Protein AF-A0A8S2EST3-F1 (afdb_monomer_lite)

Sequence (191 aa):
MASLELEQVVAFKYLGFGASDKMSFKPTVDAAIDKIRKSYSKLKWLSKDSSLMNQIVPISMCSLYGQCLYLQDEYSVLCILKSLCGIQLENEKNSRIILQRNSSTFKLVFDSFLTSLQSSKIFLTAALHDPIMQLVMQDDWYYDINPDTSMSRFSKQECLNRFGQPNTHDYMEKLLEKLSERTTFDNEVEQ

Radius of gyration: 29.88 Å; chains: 1; bounding box: 49×35×94 Å

InterPro domains:
  IPR008936 Rho GTPase activation protein [G3DSA:1.10.506.10] (30-190)
  IPR008936 Rho GTPase activation protein [SSF48350] (78-153)

pLDDT: mean 70.28, std 16.04, range [31.5, 96.31]

Foldseek 3Di:
DVVVVVVVVVVVVVVPDDPPPPDPPVVVVVVVVVSVVVVVVVCVVVLVPLPNLLVVLLVCLCVVLVLVPDPVSLVVLVVVLVVLCVVPVVVDPDNVVLCVDSRRSSNSSVVSNCVSDPVNVVVCCVVVVVVVVVVVVPPPDDPDPDLVVVVVPADPVRLCVQQNDPPDPSNVVSSVVVVVVVVVVVVVVPD

Secondary structure (DSSP, 8-state):
-HHHHHHHHHHHHHTT--TTS---HHHHHHHHHHHHHHHHHHHTTTTT-HHHHHHHHHHHHHHHHGGG-SHHHHHHHHHHHHHHIIIIITT-S-HHHHHH-TT-HHHHHHHHHHHH-HHHHHHHHHHHHHHHHHHHH-TT------HHHHGGGS-HHHHHHHH-STT-HHHHHHHHHHHHHHHHHTTTTT-

Structure (mmCIF, N/CA/C/O backbone):
data_AF-A0A8S2EST3-F1
#
_entry.id   AF-A0A8S2EST3-F1
#
loop_
_atom_site.group_PDB
_atom_site.id
_atom_site.type_symbol
_atom_site.label_atom_id
_atom_site.label_alt_id
_atom_site.label_comp_id
_atom_site.label_asym_id
_atom_site.label_entity_id
_atom_site.label_seq_id
_atom_site.pdbx_PDB_ins_code
_atom_site.Cartn_x
_atom_site.Cartn_y
_atom_site.Cartn_z
_atom_site.occupancy
_atom_site.B_iso_or_equiv
_atom_site.auth_seq_id
_atom_site.auth_comp_id
_atom_site.auth_asym_id
_atom_site.auth_atom_id
_atom_site.pdbx_PDB_model_num
ATOM 1 N N . MET A 1 1 ? -9.732 -15.545 34.886 1.00 40.72 1 MET A N 1
ATOM 2 C CA . MET A 1 1 ? -10.739 -14.480 35.105 1.00 40.72 1 MET A CA 1
ATOM 3 C C . MET A 1 1 ? -10.240 -13.384 36.046 1.00 40.72 1 MET A C 1
ATOM 5 O O . MET A 1 1 ? -10.402 -12.232 35.689 1.00 40.72 1 MET A O 1
ATOM 9 N N . ALA A 1 2 ? -9.549 -13.690 37.153 1.00 38.75 2 ALA A N 1
ATOM 10 C CA . ALA A 1 2 ? -9.005 -12.670 38.071 1.00 38.75 2 ALA A CA 1
ATOM 11 C C . ALA A 1 2 ? -7.890 -11.764 37.490 1.00 38.75 2 ALA A C 1
ATOM 13 O O . ALA A 1 2 ? -7.694 -10.646 37.954 1.00 38.75 2 ALA A O 1
ATOM 14 N N . SER A 1 3 ? -7.162 -12.216 36.464 1.00 36.81 3 SER A N 1
ATOM 15 C CA . SER A 1 3 ? -6.085 -11.443 35.825 1.00 36.81 3 SER A CA 1
ATOM 16 C C . SER A 1 3 ? -6.587 -10.283 34.956 1.00 36.81 3 SER A C 1
ATOM 18 O O . SER A 1 3 ? -5.914 -9.262 34.867 1.00 36.81 3 SER A O 1
ATOM 20 N N . LEU A 1 4 ? -7.782 -10.413 34.366 1.00 42.31 4 LEU A N 1
ATOM 21 C CA . LEU A 1 4 ? -8.368 -9.392 33.489 1.00 42.31 4 LEU A CA 1
ATOM 22 C C . LEU A 1 4 ? -8.889 -8.182 34.283 1.00 42.31 4 LEU A C 1
ATOM 24 O O . LEU A 1 4 ? -8.828 -7.050 33.811 1.00 42.31 4 LEU A O 1
ATOM 28 N N . GLU A 1 5 ? -9.384 -8.415 35.502 1.00 42.09 5 GLU A N 1
ATOM 29 C CA . GLU A 1 5 ? -9.873 -7.345 36.380 1.00 42.09 5 GLU A CA 1
ATOM 30 C C . GLU A 1 5 ? -8.728 -6.468 36.902 1.00 42.09 5 GLU A C 1
ATOM 32 O O . GLU A 1 5 ? -8.880 -5.254 37.022 1.00 42.09 5 GLU A O 1
ATOM 37 N N . LEU A 1 6 ? -7.550 -7.052 37.143 1.00 43.91 6 LEU A N 1
ATOM 38 C CA . LEU A 1 6 ? -6.370 -6.313 37.595 1.00 43.91 6 LEU A CA 1
ATOM 39 C C . LEU A 1 6 ? -5.818 -5.371 36.517 1.00 43.91 6 LEU A C 1
ATOM 41 O O . LEU A 1 6 ? -5.490 -4.229 36.836 1.00 43.91 6 LEU A O 1
ATOM 45 N N . GLU A 1 7 ? -5.771 -5.788 35.250 1.00 45.66 7 GLU A N 1
ATOM 46 C CA . GLU A 1 7 ? -5.349 -4.902 34.152 1.00 45.66 7 GLU A CA 1
ATOM 47 C C . GLU A 1 7 ? -6.314 -3.730 33.946 1.00 45.66 7 GLU A C 1
ATOM 49 O O . GLU A 1 7 ? -5.873 -2.593 33.760 1.00 45.66 7 GLU A O 1
ATOM 54 N N . GLN A 1 8 ? -7.625 -3.972 34.053 1.00 45.38 8 GLN A N 1
ATOM 55 C CA . GLN A 1 8 ? -8.623 -2.904 33.974 1.00 45.38 8 GLN A CA 1
ATOM 56 C C . GLN A 1 8 ? -8.445 -1.892 35.113 1.00 45.38 8 GLN A C 1
ATOM 58 O O . GLN A 1 8 ? -8.416 -0.686 34.869 1.00 45.38 8 GLN A O 1
ATOM 63 N N . VAL A 1 9 ? -8.245 -2.359 36.349 1.00 45.72 9 VAL A N 1
ATOM 64 C CA . VAL A 1 9 ? -8.017 -1.487 37.515 1.00 45.72 9 VAL A CA 1
ATOM 65 C C . VAL A 1 9 ? -6.716 -0.682 37.381 1.00 45.72 9 VAL A C 1
ATOM 67 O O . VAL A 1 9 ? -6.676 0.495 37.752 1.00 45.72 9 VAL A O 1
ATOM 70 N N . VAL A 1 10 ? -5.662 -1.262 36.799 1.00 47.31 10 VAL A N 1
ATOM 71 C CA . VAL A 1 10 ? -4.400 -0.550 36.532 1.00 47.31 10 VAL A CA 1
ATOM 72 C C . VAL A 1 10 ? -4.591 0.532 35.462 1.00 47.31 10 VAL A C 1
ATOM 74 O O . VAL A 1 10 ? -4.116 1.654 35.653 1.00 47.31 10 VAL A O 1
ATOM 77 N N . ALA A 1 11 ? -5.351 0.260 34.397 1.00 47.41 11 ALA A N 1
ATOM 78 C CA . ALA A 1 11 ? -5.669 1.249 33.364 1.00 47.41 11 ALA A CA 1
ATOM 79 C C . ALA A 1 11 ? -6.449 2.458 33.923 1.00 47.41 11 ALA A C 1
ATOM 81 O O . ALA A 1 11 ? -6.185 3.602 33.545 1.00 47.41 11 ALA A O 1
ATOM 82 N N . PHE A 1 12 ? -7.348 2.239 34.891 1.00 42.25 12 PHE A N 1
ATOM 83 C CA . PHE A 1 12 ? -8.093 3.319 35.553 1.00 42.25 12 PHE A CA 1
ATOM 84 C C . PHE A 1 12 ? -7.208 4.256 36.390 1.00 42.25 12 PHE A C 1
ATOM 86 O O . PHE A 1 12 ? -7.503 5.451 36.501 1.00 42.25 12 PHE A O 1
ATOM 93 N N . LYS A 1 13 ? -6.085 3.764 36.924 1.00 45.97 13 LYS A N 1
ATOM 94 C CA . LYS A 1 13 ? -5.141 4.581 37.703 1.00 45.97 13 LYS A CA 1
ATOM 95 C C . LYS A 1 13 ? -4.414 5.612 36.832 1.00 45.97 13 LYS A C 1
ATOM 97 O O . LYS A 1 13 ? -4.222 6.748 37.264 1.00 45.97 13 LYS A O 1
ATOM 102 N N . TYR A 1 14 ? -4.097 5.263 35.583 1.00 46.94 14 TYR A N 1
ATOM 103 C CA . TYR A 1 14 ? -3.493 6.184 34.608 1.00 46.94 14 TYR A CA 1
ATOM 104 C C . TYR A 1 14 ? -4.455 7.286 34.125 1.00 46.94 14 TYR A C 1
ATOM 106 O O . TYR A 1 14 ? -4.010 8.302 33.596 1.00 46.94 14 TYR A O 1
ATOM 114 N N . LEU A 1 15 ? -5.762 7.138 34.371 1.00 51.44 15 LEU A N 1
ATOM 115 C CA . LEU A 1 15 ? -6.798 8.146 34.096 1.00 51.44 15 LEU A CA 1
ATOM 116 C C . LEU A 1 15 ? -7.113 9.052 35.308 1.00 51.44 15 LEU A C 1
ATOM 118 O O . LEU A 1 15 ? -7.988 9.925 35.229 1.00 51.44 15 LEU A O 1
ATOM 122 N N . GLY A 1 16 ? -6.385 8.877 36.418 1.00 46.88 16 GLY A N 1
ATOM 123 C CA . GLY A 1 16 ? -6.461 9.734 37.603 1.00 46.88 16 GLY A CA 1
ATOM 124 C C . GLY A 1 16 ? -7.636 9.442 38.539 1.00 46.88 16 GLY A C 1
ATOM 125 O O . GLY A 1 16 ? -8.141 10.374 39.160 1.00 46.88 16 GLY A O 1
ATOM 126 N N . PHE A 1 17 ? -8.096 8.190 38.625 1.00 47.41 17 PHE A N 1
ATOM 127 C CA . PHE A 1 17 ? -9.108 7.766 39.600 1.00 47.41 17 PHE A CA 1
ATOM 128 C C . PHE A 1 17 ? -8.445 7.192 40.863 1.00 47.41 17 PHE A C 1
ATOM 130 O O . PHE A 1 17 ? -7.555 6.344 40.777 1.00 47.41 17 PHE A O 1
ATOM 137 N N . GLY A 1 18 ? -8.850 7.687 42.037 1.00 51.41 18 GLY A N 1
ATOM 138 C CA . GLY A 1 18 ? -8.313 7.289 43.341 1.00 51.41 18 GLY A CA 1
ATOM 139 C C . GLY A 1 18 ? -9.258 6.361 44.106 1.00 51.41 18 GLY A C 1
ATOM 140 O O . GLY A 1 18 ? -10.469 6.393 43.918 1.00 51.41 18 GLY A O 1
ATOM 141 N N . ALA A 1 19 ? -8.711 5.559 45.024 1.00 48.66 19 ALA A N 1
ATOM 142 C CA . ALA A 1 19 ? -9.462 4.566 45.803 1.00 48.66 19 ALA A CA 1
ATOM 143 C C . ALA A 1 19 ? -10.542 5.148 46.748 1.00 48.66 19 ALA A C 1
ATOM 145 O O . ALA A 1 19 ? -11.277 4.378 47.362 1.00 48.66 19 ALA A O 1
ATOM 146 N N . SER A 1 20 ? -10.655 6.479 46.887 1.00 49.28 20 SER A N 1
ATOM 147 C CA . SER A 1 20 ? -11.704 7.120 47.699 1.00 49.28 20 SER A CA 1
ATOM 148 C C . SER A 1 20 ? -12.952 7.523 46.910 1.00 49.28 20 SER A C 1
ATOM 150 O O . SER A 1 20 ? -13.913 8.002 47.514 1.00 49.28 20 SER A O 1
ATOM 152 N N . ASP A 1 21 ? -12.967 7.342 45.588 1.00 54.34 21 ASP A N 1
ATOM 153 C CA . ASP A 1 21 ? -14.150 7.612 44.777 1.00 54.34 21 ASP A CA 1
ATOM 154 C C . ASP A 1 21 ? -15.146 6.462 44.967 1.00 54.34 21 ASP A C 1
ATOM 156 O O . ASP A 1 21 ? -15.041 5.404 44.347 1.00 54.34 21 ASP A O 1
ATOM 160 N N . LYS A 1 22 ? -16.111 6.646 45.877 1.00 49.88 22 LYS A N 1
ATOM 161 C CA . LYS A 1 22 ? -17.211 5.695 46.092 1.00 49.88 22 LYS A CA 1
ATOM 162 C C . LYS A 1 22 ? -17.887 5.397 44.744 1.00 49.88 22 LYS A C 1
ATOM 164 O O . LYS A 1 22 ? -18.517 6.278 44.162 1.00 49.88 22 LYS A O 1
ATOM 169 N N . MET A 1 23 ? -17.737 4.158 44.263 1.00 49.34 23 MET A N 1
ATOM 170 C CA . MET A 1 23 ? -18.219 3.672 42.964 1.00 49.34 23 MET A CA 1
ATOM 171 C C . MET A 1 23 ? -19.748 3.701 42.888 1.00 49.34 23 MET A C 1
ATOM 173 O O . MET A 1 23 ? -20.435 2.722 43.165 1.00 49.34 23 MET A O 1
ATOM 177 N N . SER A 1 24 ? -20.286 4.835 42.458 1.00 49.03 24 SER A N 1
ATOM 178 C CA . SER A 1 24 ? -21.573 4.886 41.783 1.00 49.03 24 SER A CA 1
ATOM 179 C C . SER A 1 24 ? -21.291 4.736 40.289 1.00 49.03 24 SER A C 1
ATOM 181 O O . SER A 1 24 ? -20.813 5.661 39.636 1.00 49.03 24 SER A O 1
ATOM 183 N N . PHE A 1 25 ? -21.525 3.535 39.753 1.00 48.94 25 PHE A N 1
ATOM 184 C CA . PHE A 1 25 ? -21.110 3.147 38.397 1.00 48.94 25 PHE A CA 1
ATOM 185 C C . PHE A 1 25 ? -21.610 4.091 37.290 1.00 48.94 25 PHE A C 1
ATOM 187 O O . PHE A 1 25 ? -20.924 4.249 36.291 1.00 48.94 25 PHE A O 1
ATOM 194 N N . LYS A 1 26 ? -22.764 4.751 37.450 1.00 49.69 26 LYS A N 1
ATOM 195 C CA . LYS A 1 26 ? -23.300 5.683 36.437 1.00 49.69 26 LYS A CA 1
ATOM 196 C C . LYS A 1 26 ? -22.559 7.030 36.387 1.00 49.69 26 LYS A C 1
ATOM 198 O O . LYS A 1 26 ? -21.924 7.296 35.374 1.00 49.69 26 LYS A O 1
ATOM 203 N N . PRO A 1 27 ? -22.533 7.850 37.456 1.00 52.03 27 PRO A N 1
ATOM 204 C CA . PRO A 1 27 ? -21.870 9.154 37.426 1.00 52.03 27 PRO A CA 1
ATOM 205 C C . PRO A 1 27 ? -20.353 9.059 37.219 1.00 52.03 27 PRO A C 1
ATOM 207 O O . PRO A 1 27 ? -19.771 9.964 36.629 1.00 52.03 27 PRO A O 1
ATOM 210 N N . THR A 1 28 ? -19.700 7.972 37.647 1.00 56.44 28 THR A N 1
ATOM 211 C CA . THR A 1 28 ? -18.266 7.761 37.390 1.00 56.44 28 THR A CA 1
ATOM 212 C C . THR A 1 28 ? -17.993 7.417 35.923 1.00 56.44 28 THR A C 1
ATOM 214 O O . THR A 1 28 ? -17.025 7.923 35.356 1.00 56.44 28 THR A O 1
ATOM 217 N N . VAL A 1 29 ? -18.853 6.613 35.284 1.00 56.56 29 VAL A N 1
ATOM 218 C CA . VAL A 1 29 ? -18.765 6.329 33.842 1.00 56.56 29 VAL A CA 1
ATOM 219 C C . VAL A 1 29 ? -19.086 7.581 33.030 1.00 56.56 29 VAL A C 1
ATOM 221 O O . VAL A 1 29 ? -18.336 7.901 32.115 1.00 56.56 29 VAL A O 1
ATOM 224 N N . ASP A 1 30 ? -20.108 8.348 33.405 1.00 60.47 30 ASP A N 1
ATOM 225 C CA . ASP A 1 30 ? -20.448 9.609 32.738 1.00 60.47 30 ASP A CA 1
ATOM 226 C C . ASP A 1 30 ? -19.311 10.639 32.864 1.00 60.47 30 ASP A C 1
ATOM 228 O O . ASP A 1 30 ? -18.926 11.268 31.879 1.00 60.47 30 ASP A O 1
ATOM 232 N N . ALA A 1 31 ? -18.684 10.748 34.042 1.00 69.00 31 ALA A N 1
ATOM 233 C CA . ALA A 1 31 ? -17.516 11.603 34.255 1.00 69.00 31 ALA A CA 1
ATOM 234 C C . ALA A 1 31 ? -16.276 11.127 33.475 1.00 69.00 31 ALA A C 1
ATOM 236 O O . ALA A 1 31 ? -15.494 11.949 32.986 1.00 69.00 31 ALA A O 1
ATOM 237 N N . ALA A 1 32 ? -16.083 9.812 33.337 1.00 60.72 32 ALA A N 1
ATOM 238 C CA . ALA A 1 32 ? -15.025 9.241 32.510 1.00 60.72 32 ALA A CA 1
ATOM 239 C C . ALA A 1 32 ? -15.276 9.521 31.021 1.00 60.72 32 ALA A C 1
ATOM 241 O O . ALA A 1 32 ? -14.369 9.983 30.328 1.00 60.72 32 ALA A O 1
ATOM 242 N N . ILE A 1 33 ? -16.510 9.337 30.544 1.00 65.88 33 ILE A N 1
ATOM 243 C CA . ILE A 1 33 ? -16.931 9.671 29.180 1.00 65.88 33 ILE A CA 1
ATOM 244 C C . ILE A 1 33 ? -16.735 11.166 28.916 1.00 65.88 33 ILE A C 1
ATOM 246 O O . ILE A 1 33 ? -16.221 11.530 27.861 1.00 65.88 33 ILE A O 1
ATOM 250 N N . ASP A 1 34 ? -17.052 12.042 29.870 1.00 70.62 34 ASP A N 1
ATOM 251 C CA . ASP A 1 34 ? -16.839 13.483 29.727 1.00 70.62 34 ASP A CA 1
ATOM 252 C C . ASP A 1 34 ? -15.360 13.882 29.733 1.00 70.62 34 ASP A C 1
ATOM 254 O O . ASP A 1 34 ? -14.964 14.778 28.980 1.00 70.62 34 ASP A O 1
ATOM 258 N N . LYS A 1 35 ? -14.510 13.208 30.517 1.00 72.62 35 LYS A N 1
ATOM 259 C CA . LYS A 1 35 ? -13.050 13.374 30.429 1.00 72.62 35 LYS A CA 1
ATOM 260 C C . LYS A 1 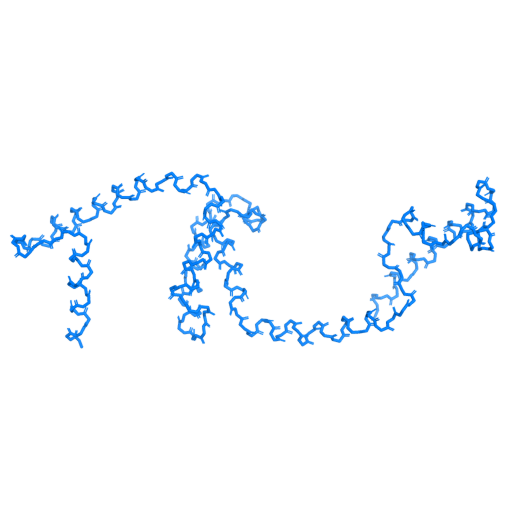35 ? -12.527 12.915 29.069 1.00 72.62 35 LYS A C 1
ATOM 262 O O . LYS A 1 35 ? -11.764 13.654 28.451 1.00 72.62 35 LYS A O 1
ATOM 267 N N . ILE A 1 36 ? -12.967 11.756 28.575 1.00 70.19 36 ILE A N 1
ATOM 268 C CA . ILE A 1 36 ? -12.601 11.237 27.248 1.00 70.19 36 ILE A CA 1
ATOM 269 C C . ILE A 1 36 ? -13.060 12.214 26.163 1.00 70.19 36 ILE A C 1
ATOM 271 O O . ILE A 1 36 ? -12.272 12.579 25.296 1.00 70.19 36 ILE A O 1
ATOM 275 N N . ARG A 1 37 ? -14.293 12.723 26.248 1.00 66.25 37 ARG A N 1
ATOM 276 C CA . ARG A 1 37 ? -14.859 13.702 25.312 1.00 66.25 37 ARG A CA 1
ATOM 277 C C . ARG A 1 37 ? -14.091 15.023 25.334 1.00 66.25 37 ARG A C 1
ATOM 279 O O . ARG A 1 37 ? -13.768 15.555 24.273 1.00 66.25 37 ARG A O 1
ATOM 286 N N . LYS A 1 38 ? -13.739 15.539 26.517 1.00 71.81 38 LYS A N 1
ATOM 287 C CA . LYS A 1 38 ? -12.899 16.741 26.657 1.00 71.81 38 LYS A CA 1
ATOM 288 C C . LYS A 1 38 ? -11.502 16.516 26.085 1.00 71.81 38 LYS A C 1
ATOM 290 O O . LYS A 1 38 ? -11.027 17.362 25.329 1.00 71.81 38 LYS A O 1
ATOM 295 N N . SER A 1 39 ? -10.867 15.384 26.370 1.00 67.88 39 SER A N 1
ATOM 296 C CA . SER A 1 39 ? -9.572 15.027 25.783 1.00 67.88 39 SER A CA 1
ATOM 297 C C . SER A 1 39 ? -9.659 14.898 24.261 1.00 67.88 39 SER A C 1
ATOM 299 O O . SER A 1 39 ? -8.839 15.478 23.560 1.00 67.88 39 SER A O 1
ATOM 301 N N . TYR A 1 40 ? -10.706 14.265 23.730 1.00 58.62 40 TYR A N 1
ATOM 302 C CA . TYR A 1 40 ? -10.950 14.162 22.291 1.00 58.62 40 TYR A CA 1
ATOM 303 C C . TYR A 1 40 ? -11.148 15.538 21.640 1.00 58.62 40 TYR A C 1
ATOM 305 O O . TYR A 1 40 ? -10.554 15.832 20.607 1.00 58.62 40 TYR A O 1
ATOM 313 N N . SER A 1 41 ? -11.903 16.440 22.278 1.00 63.88 41 SER A N 1
ATOM 314 C CA . SER A 1 41 ? -12.071 17.817 21.793 1.00 63.88 41 SER A CA 1
ATOM 315 C C . SER A 1 41 ? -10.759 18.612 21.790 1.00 63.88 41 SER A C 1
ATOM 317 O O . SER A 1 41 ? -10.512 19.374 20.857 1.00 63.88 41 SER A O 1
ATOM 319 N N . LYS A 1 42 ? -9.877 18.371 22.772 1.00 63.72 42 LYS A N 1
ATOM 320 C CA . LYS A 1 42 ? -8.519 18.930 22.820 1.00 63.72 42 LYS A CA 1
ATOM 321 C C . LYS A 1 42 ? -7.578 18.307 21.800 1.00 63.72 42 LYS A C 1
ATOM 323 O O . LYS A 1 42 ? -6.586 18.938 21.486 1.00 63.72 42 LYS A O 1
ATOM 328 N N . LEU A 1 43 ? -7.863 17.109 21.299 1.00 58.38 43 LEU A N 1
ATOM 329 C CA . LEU A 1 43 ? -7.086 16.431 20.257 1.00 58.38 43 LEU A CA 1
ATOM 330 C C . LEU A 1 43 ? -7.673 16.662 18.858 1.00 58.38 43 LEU A C 1
ATOM 332 O O . LEU A 1 43 ? -7.079 16.265 17.864 1.00 58.38 43 LEU A O 1
ATOM 336 N N . LYS A 1 44 ? -8.806 17.367 18.746 1.00 61.56 44 LYS A N 1
ATOM 337 C CA . LYS A 1 44 ? -9.457 17.676 17.466 1.00 61.56 44 LYS A CA 1
ATOM 338 C C . LYS A 1 44 ? -8.569 18.501 16.523 1.00 61.56 44 LYS A C 1
ATOM 340 O O . LYS A 1 44 ? -8.783 18.463 15.315 1.00 61.56 44 LYS A O 1
ATOM 345 N N . TRP A 1 45 ? -7.564 19.216 17.037 1.00 57.53 45 TRP A N 1
ATOM 346 C CA . TRP A 1 45 ? -6.578 19.902 16.193 1.00 57.53 45 TRP A CA 1
ATOM 347 C C . TRP A 1 45 ? -5.654 18.925 15.448 1.00 57.53 45 TRP A C 1
ATOM 349 O O . TRP A 1 45 ? -5.308 19.216 14.310 1.00 57.53 45 TRP A O 1
ATOM 359 N N . LEU A 1 46 ? -5.354 17.737 15.996 1.00 55.34 46 LEU A N 1
ATOM 360 C CA . LEU A 1 46 ? -4.578 16.708 15.282 1.00 55.34 46 LEU A CA 1
ATOM 361 C C . LEU A 1 46 ? -5.301 16.213 14.025 1.00 55.34 46 LEU A C 1
ATOM 363 O O . LEU A 1 46 ? -4.659 15.871 13.040 1.00 55.34 46 LEU A O 1
ATOM 367 N N . SER A 1 47 ? -6.638 16.239 14.020 1.00 57.78 47 SER A N 1
ATOM 368 C CA . SER A 1 47 ? -7.437 15.898 12.837 1.00 57.78 47 SER A CA 1
ATOM 369 C C . SER A 1 47 ? -7.296 16.914 11.694 1.00 57.78 47 SER A C 1
ATOM 371 O O . SER A 1 47 ? -7.690 16.593 10.573 1.00 57.78 47 SER A O 1
ATOM 373 N N . LYS A 1 48 ? -6.795 18.132 11.949 1.00 60.06 48 LYS A N 1
ATOM 374 C CA . LYS A 1 48 ? -6.557 19.136 10.899 1.00 60.06 48 LYS A CA 1
ATOM 375 C C . LYS A 1 48 ? -5.223 18.924 10.184 1.00 60.06 48 LYS A C 1
ATOM 377 O O . LYS A 1 48 ? -5.135 19.226 8.996 1.00 60.06 48 LYS A O 1
ATOM 382 N N . ASP A 1 49 ? -4.228 18.368 10.868 1.00 67.88 49 ASP A N 1
ATOM 383 C CA . ASP A 1 49 ? -2.902 18.134 10.304 1.00 67.88 49 ASP A CA 1
ATOM 384 C C . ASP A 1 49 ? -2.830 16.764 9.626 1.00 67.88 49 ASP A C 1
ATOM 386 O O . ASP A 1 49 ? -2.426 15.758 10.213 1.00 67.88 49 ASP A O 1
ATOM 390 N N . SER A 1 50 ? -3.184 16.737 8.337 1.00 70.50 50 SER A N 1
ATOM 391 C CA . SER A 1 50 ? -3.103 15.537 7.489 1.00 70.50 50 SER A CA 1
ATOM 392 C C . SER A 1 50 ? -1.735 14.845 7.549 1.00 70.50 50 SER A C 1
ATOM 394 O O . SER A 1 50 ? -1.669 13.630 7.415 1.00 70.50 50 SER A O 1
ATOM 396 N N . SER A 1 51 ? -0.649 15.596 7.750 1.00 77.81 51 SER A N 1
ATOM 397 C CA . SER A 1 51 ? 0.713 15.050 7.818 1.00 77.81 51 SER A CA 1
ATOM 398 C C . SER A 1 51 ? 0.949 14.202 9.075 1.00 77.81 51 SER A C 1
ATOM 400 O O . SER A 1 51 ? 1.516 13.114 8.992 1.00 77.81 51 SER A O 1
ATOM 402 N N . LEU A 1 52 ? 0.452 14.648 10.234 1.00 79.62 52 LEU A N 1
ATOM 403 C CA . LEU A 1 52 ? 0.598 13.909 11.492 1.00 79.62 52 LEU A CA 1
ATOM 404 C C . LEU A 1 52 ? -0.234 12.625 11.477 1.00 79.62 52 LEU A C 1
ATOM 406 O O . LEU A 1 52 ? 0.242 11.577 11.905 1.00 79.62 52 LEU A O 1
ATOM 410 N N . MET A 1 53 ? -1.447 12.677 10.920 1.00 78.38 53 MET A N 1
ATOM 411 C CA . MET A 1 53 ? -2.295 11.491 10.757 1.00 78.38 53 MET A CA 1
ATOM 412 C C . MET A 1 53 ? -1.631 10.420 9.883 1.00 78.38 53 MET A C 1
ATOM 414 O O . MET A 1 53 ? -1.704 9.236 10.212 1.00 78.38 53 MET A O 1
ATOM 418 N N . ASN A 1 54 ? -0.915 10.833 8.834 1.00 82.81 54 ASN A N 1
ATOM 419 C CA . ASN A 1 54 ? -0.176 9.925 7.955 1.00 82.81 54 ASN A CA 1
ATOM 420 C C . ASN A 1 54 ? 0.980 9.204 8.664 1.00 82.81 54 ASN A C 1
ATOM 422 O O . ASN A 1 54 ? 1.394 8.144 8.208 1.00 82.81 54 ASN A O 1
ATOM 426 N N . GLN A 1 55 ? 1.488 9.746 9.774 1.00 84.06 55 GLN A N 1
ATOM 427 C CA . GLN A 1 55 ? 2.547 9.122 10.572 1.00 84.06 55 GLN A CA 1
ATOM 428 C C . GLN A 1 55 ? 1.982 8.303 11.736 1.00 84.06 55 GLN A C 1
ATOM 430 O O . GLN A 1 55 ? 2.400 7.171 11.968 1.00 84.06 55 GLN A O 1
ATOM 435 N N . ILE A 1 56 ? 1.008 8.858 12.460 1.00 86.25 56 ILE A N 1
ATOM 436 C CA . ILE A 1 56 ? 0.457 8.241 13.669 1.00 86.25 56 ILE A CA 1
ATOM 437 C C . ILE A 1 56 ? -0.299 6.959 13.330 1.00 86.25 56 ILE A C 1
ATOM 439 O O . ILE A 1 56 ? -0.137 5.974 14.043 1.00 86.25 56 ILE A O 1
ATOM 443 N N . VAL A 1 57 ? -1.087 6.946 12.248 1.00 87.12 57 VAL A N 1
ATOM 444 C CA . VAL A 1 57 ? -1.913 5.782 11.895 1.00 87.12 57 VAL A CA 1
ATOM 445 C C . VAL A 1 57 ? -1.051 4.542 11.607 1.00 87.12 57 VAL A C 1
ATOM 447 O O . VAL A 1 57 ? -1.269 3.527 12.268 1.00 87.12 57 VAL A O 1
ATOM 450 N N . PRO A 1 58 ? -0.028 4.580 10.729 1.00 85.75 58 PRO A N 1
ATOM 451 C CA . PRO A 1 58 ? 0.844 3.421 10.520 1.00 85.75 58 PRO A CA 1
ATOM 452 C C . PRO A 1 58 ? 1.582 2.972 11.788 1.00 85.75 58 PRO A C 1
ATOM 454 O O . PRO A 1 58 ? 1.669 1.773 12.052 1.00 85.75 58 PRO A O 1
ATOM 457 N N . ILE A 1 59 ? 2.064 3.912 12.611 1.00 88.06 59 ILE A N 1
ATOM 458 C CA . ILE A 1 59 ? 2.745 3.601 13.880 1.00 88.06 59 ILE A CA 1
ATOM 459 C C . ILE A 1 59 ? 1.780 2.925 14.862 1.00 88.06 59 ILE A C 1
ATOM 461 O O . ILE A 1 59 ? 2.137 1.931 15.500 1.00 88.06 59 ILE A O 1
ATOM 465 N N . SER A 1 60 ? 0.542 3.412 14.968 1.00 86.38 60 SER A N 1
ATOM 466 C CA . SER A 1 60 ? -0.475 2.798 15.821 1.00 86.38 60 SER A CA 1
ATOM 467 C C . SER A 1 60 ? -0.865 1.416 15.313 1.00 86.38 60 SER A C 1
ATOM 469 O O . SER A 1 60 ? -0.976 0.487 16.102 1.00 86.38 60 SER A O 1
ATOM 471 N N . MET A 1 61 ? -0.993 1.248 13.994 1.00 87.44 61 MET A N 1
ATOM 472 C CA . MET A 1 61 ? -1.313 -0.045 13.392 1.00 87.44 61 MET A CA 1
ATOM 473 C C . MET A 1 61 ? -0.197 -1.065 13.639 1.00 87.44 61 MET A C 1
ATOM 475 O O . MET A 1 61 ? -0.471 -2.197 14.026 1.00 87.44 61 MET A O 1
ATOM 479 N N . CYS A 1 62 ? 1.064 -0.656 13.490 1.00 84.75 62 CYS A N 1
ATOM 480 C CA . CYS A 1 62 ? 2.209 -1.529 13.738 1.00 84.75 62 CYS A CA 1
ATOM 481 C C . CYS A 1 62 ? 2.377 -1.876 15.222 1.00 84.75 62 CYS A C 1
ATOM 483 O O . CYS A 1 62 ? 2.699 -3.017 15.537 1.00 84.75 62 CYS A O 1
ATOM 485 N N . SER A 1 63 ? 2.163 -0.918 16.128 1.00 85.69 63 SER A N 1
ATOM 486 C CA . SER A 1 63 ? 2.344 -1.140 17.569 1.00 85.69 63 SER A CA 1
ATOM 487 C C . SER A 1 63 ? 1.205 -1.937 18.208 1.00 85.69 63 SER A C 1
ATOM 489 O O . SER A 1 63 ? 1.473 -2.748 19.088 1.00 85.69 63 SER A O 1
ATOM 491 N N . LEU A 1 64 ? -0.042 -1.745 17.764 1.00 86.88 64 LEU A N 1
ATOM 492 C CA . LEU A 1 64 ? -1.207 -2.436 18.329 1.00 86.88 64 LEU A CA 1
ATOM 493 C C . LEU A 1 64 ? -1.440 -3.823 17.728 1.00 86.88 64 LEU A C 1
ATOM 495 O O . LEU A 1 64 ? -1.860 -4.717 18.452 1.00 86.88 64 LEU A O 1
ATOM 499 N N . TYR A 1 65 ? -1.170 -4.004 16.432 1.00 86.88 65 TYR A N 1
ATOM 500 C CA . TYR A 1 65 ? -1.465 -5.253 15.714 1.00 86.88 65 TYR A CA 1
ATOM 501 C C . TYR A 1 65 ? -0.212 -6.023 15.304 1.00 86.88 65 TYR A C 1
ATOM 503 O O . TYR A 1 65 ? -0.303 -6.956 14.515 1.00 86.88 65 TYR A O 1
ATOM 511 N N . GLY A 1 66 ? 0.972 -5.610 15.773 1.00 82.56 66 GLY A N 1
ATOM 512 C CA . GLY A 1 66 ? 2.219 -6.352 15.578 1.00 82.56 66 GLY A CA 1
ATOM 513 C C . GLY A 1 66 ? 2.529 -6.684 14.117 1.00 82.56 66 GLY A C 1
ATOM 514 O O . GLY A 1 66 ? 3.052 -7.756 13.846 1.00 82.56 66 GLY A O 1
ATOM 515 N N . GLN A 1 67 ? 2.166 -5.805 13.174 1.00 81.62 67 GLN A N 1
ATOM 516 C CA . GLN A 1 67 ? 2.256 -6.049 11.723 1.00 81.62 67 GLN A CA 1
ATOM 517 C C . GLN A 1 67 ? 1.443 -7.260 11.218 1.00 81.62 67 GLN A C 1
ATOM 519 O O . GLN A 1 67 ? 1.808 -7.872 10.220 1.00 81.62 67 GLN A O 1
ATOM 524 N N . CYS A 1 68 ? 0.330 -7.593 11.873 1.00 85.81 68 CYS A N 1
ATOM 525 C CA . CYS A 1 68 ? -0.552 -8.706 11.510 1.00 85.81 68 CYS A CA 1
ATOM 526 C C . CYS A 1 68 ? 0.176 -10.061 11.427 1.00 85.81 68 CYS A C 1
ATOM 528 O O . CYS A 1 68 ? -0.136 -10.886 10.571 1.00 85.81 68 CYS A O 1
ATOM 530 N N . LEU A 1 69 ? 1.154 -10.298 12.312 1.00 84.19 69 LEU A N 1
ATOM 531 C CA . LEU A 1 69 ? 1.878 -11.575 12.376 1.00 84.19 69 LEU A CA 1
ATOM 532 C C . LEU A 1 69 ? 0.959 -12.754 12.729 1.00 84.19 69 LEU A C 1
ATOM 534 O O . LEU A 1 69 ? 1.201 -13.874 12.279 1.00 84.19 69 LEU A O 1
ATOM 538 N N . TYR A 1 70 ? -0.090 -12.511 13.521 1.00 86.75 70 TYR A N 1
ATOM 539 C CA . TYR A 1 70 ? -1.086 -13.513 13.887 1.00 86.75 70 TYR A CA 1
ATOM 540 C C . TYR A 1 70 ? -2.416 -13.277 13.160 1.00 86.75 70 TYR A C 1
ATOM 542 O O . TYR A 1 70 ? -2.868 -12.145 12.995 1.00 86.75 70 TYR A O 1
ATOM 550 N N . LEU A 1 71 ? -3.111 -14.369 12.823 1.00 85.06 71 LEU A N 1
ATOM 551 C CA . LEU A 1 71 ? -4.441 -14.353 12.187 1.00 85.06 71 LEU A CA 1
ATOM 552 C C . LEU A 1 71 ? -5.488 -13.545 12.974 1.00 85.06 71 LEU A C 1
ATOM 554 O O . LEU A 1 71 ? -6.402 -12.961 12.396 1.00 85.06 71 LEU A O 1
ATOM 558 N N . GLN A 1 72 ? -5.372 -13.506 14.303 1.00 87.81 72 GLN A N 1
ATOM 559 C CA . GLN A 1 72 ? -6.293 -12.752 15.152 1.00 87.81 72 GLN A CA 1
ATOM 560 C C . GLN A 1 72 ? -6.116 -11.235 14.997 1.00 87.81 72 GLN A C 1
ATOM 562 O O . GLN A 1 72 ? -7.102 -10.490 15.029 1.00 87.81 72 GLN A O 1
ATOM 567 N N . ASP A 1 73 ? -4.881 -10.784 14.783 1.00 88.62 73 ASP A N 1
ATOM 568 C CA . ASP A 1 73 ? -4.573 -9.383 14.514 1.00 88.62 73 ASP A CA 1
ATOM 569 C C . ASP A 1 73 ? -5.078 -8.998 13.124 1.00 88.62 73 ASP A C 1
ATOM 571 O O . ASP A 1 73 ? -5.756 -7.983 12.978 1.00 88.62 73 ASP A O 1
ATOM 575 N N . GLU A 1 74 ? -4.865 -9.867 12.131 1.00 89.12 74 GLU A N 1
ATOM 576 C CA . GLU A 1 74 ? -5.398 -9.700 10.776 1.00 89.12 74 GLU A CA 1
ATOM 577 C C . GLU A 1 74 ? -6.926 -9.525 10.794 1.00 89.12 74 GLU A C 1
ATOM 579 O O . GLU A 1 74 ? -7.460 -8.549 10.261 1.00 89.12 74 GLU A O 1
ATOM 584 N N . TYR A 1 75 ? -7.636 -10.416 11.494 1.00 91.12 75 TYR A N 1
ATOM 585 C CA . TYR A 1 75 ? -9.086 -10.328 11.659 1.00 91.12 75 TYR A CA 1
ATOM 586 C C . TYR A 1 75 ? -9.517 -9.024 12.348 1.00 91.12 75 TYR A C 1
ATOM 588 O O . TYR A 1 75 ? -10.468 -8.369 11.917 1.00 91.12 75 TYR A O 1
ATOM 596 N N . SER A 1 76 ? -8.799 -8.611 13.394 1.00 90.06 76 SER A N 1
ATOM 597 C CA . SER A 1 76 ? -9.099 -7.382 14.136 1.00 90.06 76 SER A CA 1
ATOM 598 C C . SER A 1 76 ? -8.946 -6.136 13.259 1.00 90.06 76 SER A C 1
ATOM 600 O O . SER A 1 76 ? -9.815 -5.258 13.270 1.00 90.06 76 SER A O 1
ATOM 602 N N . VAL A 1 77 ? -7.892 -6.077 12.441 1.00 91.06 77 VAL A N 1
ATOM 603 C CA . VAL A 1 77 ? -7.682 -4.988 11.477 1.00 91.06 77 VAL A CA 1
ATOM 604 C C . VAL A 1 77 ? -8.758 -4.992 10.389 1.00 91.06 77 VAL A C 1
ATOM 606 O O . VAL A 1 77 ? -9.283 -3.930 10.049 1.00 91.06 77 VAL A O 1
ATOM 609 N N . LEU A 1 78 ? -9.169 -6.161 9.892 1.00 92.12 78 LEU A N 1
ATOM 610 C CA . LEU A 1 78 ? -10.273 -6.276 8.933 1.00 92.12 78 LEU A CA 1
ATOM 611 C C . LEU A 1 78 ? -11.606 -5.782 9.514 1.00 92.12 78 LEU A C 1
ATOM 613 O O . LEU A 1 78 ? -12.366 -5.102 8.821 1.00 92.12 78 LEU A O 1
ATOM 617 N N . CYS A 1 79 ? -11.890 -6.048 10.792 1.00 92.62 79 CYS A N 1
ATOM 618 C CA . CYS A 1 79 ? -13.062 -5.486 11.470 1.00 92.62 79 CYS A CA 1
ATOM 619 C C . CYS A 1 79 ? -13.011 -3.952 11.546 1.00 92.62 79 CYS A C 1
ATOM 621 O O . CYS A 1 79 ? -14.037 -3.288 11.355 1.00 92.62 79 CYS A O 1
ATOM 623 N N . ILE A 1 80 ? -11.828 -3.379 11.784 1.00 90.94 80 ILE A N 1
ATOM 624 C CA . ILE A 1 80 ? -11.628 -1.925 11.780 1.00 90.94 80 ILE A CA 1
ATOM 625 C C . ILE A 1 80 ? -11.859 -1.362 10.384 1.00 90.94 80 ILE A C 1
ATOM 627 O O . ILE A 1 80 ? -12.627 -0.414 10.240 1.00 90.94 80 ILE A O 1
ATOM 631 N N . LEU A 1 81 ? -11.271 -1.969 9.353 1.00 91.12 81 LEU A N 1
ATOM 632 C CA . LEU A 1 81 ? -11.477 -1.569 7.963 1.00 91.12 81 LEU A CA 1
ATOM 633 C C . LEU A 1 81 ? -12.954 -1.634 7.569 1.00 91.12 81 LEU A C 1
ATOM 635 O O . LEU A 1 81 ? -13.466 -0.677 6.997 1.00 91.12 81 LEU A O 1
ATOM 639 N N . LYS A 1 82 ? -13.672 -2.697 7.945 1.00 90.88 82 LYS A N 1
ATOM 640 C CA . LYS A 1 82 ? -15.121 -2.813 7.718 1.00 90.88 82 LYS A CA 1
ATOM 641 C C . LYS A 1 82 ? -15.900 -1.682 8.394 1.00 90.88 82 LYS A C 1
ATOM 643 O O . LYS A 1 82 ? -16.807 -1.113 7.792 1.00 90.88 82 LYS A O 1
ATOM 648 N N . SER A 1 83 ? -15.539 -1.340 9.627 1.00 88.38 83 SER A N 1
ATOM 649 C CA . SER A 1 83 ? -16.185 -0.251 10.369 1.00 88.38 83 SER A CA 1
ATOM 650 C C . SER A 1 83 ? -15.883 1.114 9.739 1.00 88.38 83 SER A C 1
ATOM 652 O O . SER A 1 83 ? -16.774 1.945 9.582 1.00 88.38 83 SER A O 1
ATOM 654 N N . LEU A 1 84 ? -14.636 1.330 9.313 1.00 86.94 84 LEU A N 1
ATOM 655 C CA . LEU A 1 84 ? -14.215 2.533 8.600 1.00 86.94 84 LEU A CA 1
ATOM 656 C C . LEU A 1 84 ? -14.866 2.642 7.217 1.00 86.94 84 LEU A C 1
ATOM 658 O O . LEU A 1 84 ? -15.179 3.758 6.815 1.00 86.94 84 LEU A O 1
ATOM 662 N N . CYS A 1 85 ? -15.133 1.530 6.523 1.00 85.00 85 CYS A N 1
ATOM 663 C CA . CYS A 1 85 ? -15.932 1.528 5.297 1.00 85.00 85 CYS A CA 1
ATOM 664 C C . CYS A 1 85 ? -17.317 2.129 5.545 1.00 85.00 85 CYS A C 1
ATOM 666 O O . CYS A 1 85 ? -17.689 3.078 4.862 1.00 85.00 85 CYS A O 1
ATOM 668 N N . GLY A 1 86 ? -18.043 1.637 6.553 1.00 81.69 86 GLY A N 1
ATOM 669 C CA . GLY A 1 86 ? -19.373 2.160 6.882 1.00 81.69 86 GLY A CA 1
ATOM 670 C C . GLY A 1 86 ? -19.349 3.646 7.252 1.00 81.69 86 GLY A C 1
ATOM 671 O O . GLY A 1 86 ? -20.216 4.409 6.859 1.00 81.69 86 GLY A O 1
ATOM 672 N N . ILE A 1 87 ? -18.311 4.107 7.953 1.00 81.62 87 ILE A N 1
ATOM 673 C CA . ILE A 1 87 ? -18.230 5.510 8.386 1.00 81.62 87 ILE A CA 1
ATOM 674 C C . ILE A 1 87 ? -17.747 6.440 7.266 1.00 81.62 87 ILE A C 1
ATOM 676 O O . ILE A 1 87 ? -18.229 7.563 7.152 1.00 81.62 87 ILE A O 1
ATOM 680 N N . GLN A 1 88 ? -16.752 6.035 6.479 1.00 80.00 88 GLN A N 1
ATOM 681 C CA . GLN A 1 88 ? -16.086 6.927 5.527 1.00 80.00 88 GLN A CA 1
ATOM 682 C C . GLN A 1 88 ? -16.638 6.775 4.113 1.00 80.00 88 GLN A C 1
ATOM 684 O O . GLN A 1 88 ? -16.875 7.791 3.469 1.00 80.00 88 GLN A O 1
ATOM 689 N N . LEU A 1 89 ? -16.883 5.549 3.635 1.00 72.06 89 LEU A N 1
ATOM 690 C CA . LEU A 1 89 ? -17.380 5.334 2.273 1.00 72.06 89 LEU A CA 1
ATOM 691 C C . LEU A 1 89 ? -18.878 5.615 2.119 1.00 72.06 89 LEU A C 1
ATOM 693 O O . LEU A 1 89 ? -19.269 6.055 1.045 1.00 72.06 89 LEU A O 1
ATOM 697 N N . GLU A 1 90 ? -19.708 5.412 3.147 1.00 71.69 90 GLU A N 1
ATOM 698 C CA . GLU A 1 90 ? -21.147 5.730 3.044 1.00 71.69 90 GLU A CA 1
ATOM 699 C C . GLU A 1 90 ? -21.422 7.239 3.112 1.00 71.69 90 GLU A C 1
ATOM 701 O O . GLU A 1 90 ? -22.383 7.726 2.520 1.00 71.69 90 GLU A O 1
ATOM 706 N N . ASN A 1 91 ? -20.567 7.996 3.807 1.00 68.69 91 ASN A N 1
ATOM 707 C CA . ASN A 1 91 ? -20.740 9.440 3.984 1.00 68.69 91 ASN A CA 1
ATOM 708 C C . ASN A 1 91 ? -20.199 10.280 2.811 1.00 68.69 91 ASN A C 1
ATOM 710 O O . ASN A 1 91 ? -20.542 11.457 2.693 1.00 68.69 91 ASN A O 1
ATOM 714 N N . GLU A 1 92 ? -19.365 9.707 1.941 1.00 68.94 92 GLU A N 1
ATOM 715 C CA . GLU A 1 92 ? -18.734 10.412 0.820 1.00 68.94 92 GLU A CA 1
ATOM 716 C C . GLU A 1 92 ? -19.380 10.052 -0.521 1.00 68.94 92 GLU A C 1
ATOM 718 O O . GLU A 1 92 ? -19.545 8.887 -0.871 1.00 68.94 92 GLU A O 1
ATOM 723 N N . LYS A 1 93 ? -19.690 11.068 -1.334 1.00 66.31 93 LYS A N 1
ATOM 724 C CA . LYS A 1 93 ? -20.391 10.884 -2.621 1.00 66.31 93 LYS A CA 1
ATOM 725 C C . LYS A 1 93 ? -19.546 10.175 -3.683 1.00 66.31 93 LYS A C 1
ATOM 727 O O . LYS A 1 93 ? -20.095 9.583 -4.603 1.00 66.31 93 LYS A O 1
ATOM 732 N N . ASN A 1 94 ? -18.219 10.260 -3.575 1.00 70.31 94 ASN A N 1
ATOM 733 C CA . ASN A 1 94 ? -17.274 9.694 -4.534 1.00 70.31 94 ASN A CA 1
ATOM 734 C C . ASN A 1 94 ? -16.229 8.840 -3.809 1.00 70.31 94 ASN A C 1
ATOM 736 O O . ASN A 1 94 ? -15.151 9.313 -3.449 1.00 70.31 94 ASN A O 1
ATOM 740 N N . SER A 1 95 ? -16.521 7.551 -3.660 1.00 68.81 95 SER A N 1
ATOM 741 C CA . SER A 1 95 ? -15.638 6.563 -3.022 1.00 68.81 95 SER A CA 1
ATOM 742 C C . SER A 1 95 ? -14.232 6.486 -3.639 1.00 68.81 95 SER A C 1
ATOM 744 O O . SER A 1 95 ? -13.258 6.261 -2.921 1.00 68.81 95 SER A O 1
ATOM 746 N N . ARG A 1 96 ? -14.083 6.757 -4.947 1.00 69.44 96 ARG A N 1
ATOM 747 C CA . ARG A 1 96 ? -12.762 6.830 -5.610 1.00 69.44 96 ARG A CA 1
ATOM 748 C C . ARG A 1 96 ? -11.866 7.920 -5.024 1.00 69.44 96 ARG A C 1
ATOM 750 O O . ARG A 1 96 ? -10.662 7.715 -4.916 1.00 69.44 96 ARG A O 1
ATOM 757 N N . ILE A 1 97 ? -12.443 9.050 -4.612 1.00 67.75 97 ILE A N 1
ATOM 758 C CA . ILE A 1 97 ? -11.680 10.166 -4.041 1.00 67.75 97 ILE A CA 1
ATOM 759 C C . ILE A 1 97 ? -11.096 9.764 -2.683 1.00 67.75 97 ILE A C 1
ATOM 761 O O . ILE A 1 97 ? -9.977 10.153 -2.375 1.00 67.75 97 ILE A O 1
ATOM 765 N N . ILE A 1 98 ? -11.786 8.928 -1.900 1.00 69.12 98 ILE A N 1
ATOM 766 C CA . ILE A 1 98 ? -11.284 8.442 -0.603 1.00 69.12 98 ILE A CA 1
ATOM 767 C C . ILE A 1 98 ? -10.007 7.616 -0.781 1.00 69.12 98 ILE A C 1
ATO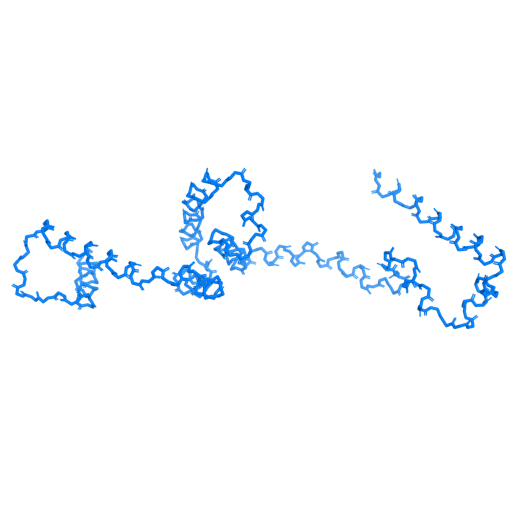M 769 O O . ILE A 1 98 ? -9.038 7.818 -0.052 1.00 69.12 98 ILE A O 1
ATOM 773 N N . LEU A 1 99 ? -9.992 6.720 -1.770 1.00 72.12 99 LEU A N 1
ATOM 774 C CA . LEU A 1 99 ? -8.844 5.855 -2.058 1.00 72.12 99 LEU A CA 1
ATOM 775 C C . LEU A 1 99 ? -7.672 6.604 -2.706 1.00 72.12 99 LEU A C 1
ATOM 777 O O . LEU A 1 99 ? -6.523 6.190 -2.559 1.00 72.12 99 LEU A O 1
ATOM 781 N N . GLN A 1 100 ? -7.950 7.700 -3.413 1.00 72.88 100 GLN A N 1
ATOM 782 C CA . GLN A 1 100 ? -6.924 8.559 -4.012 1.00 72.88 100 GLN A CA 1
ATOM 783 C C . GLN A 1 100 ? -6.376 9.594 -3.022 1.00 72.88 100 GLN A C 1
ATOM 785 O O . GLN A 1 100 ? -5.246 10.058 -3.158 1.00 72.88 100 GLN A O 1
ATOM 790 N N . ARG A 1 101 ? -7.156 9.965 -2.002 1.00 72.69 101 ARG A N 1
ATOM 791 C CA . ARG A 1 101 ? -6.762 10.970 -1.020 1.00 72.69 101 ARG A CA 1
ATOM 792 C C . ARG A 1 101 ? -5.857 10.347 0.039 1.00 72.69 101 ARG A C 1
ATOM 794 O O . ARG A 1 101 ? -6.322 9.651 0.937 1.00 72.69 101 ARG A O 1
ATOM 801 N N . ASN A 1 102 ? -4.579 10.719 0.011 1.00 63.16 102 ASN A N 1
ATOM 802 C CA . ASN A 1 102 ? -3.535 10.317 0.970 1.00 63.16 102 ASN A CA 1
ATOM 803 C C . ASN A 1 102 ? -3.760 10.774 2.428 1.00 63.16 102 ASN A C 1
ATOM 805 O O . ASN A 1 102 ? -2.829 10.741 3.220 1.00 63.16 102 ASN A O 1
ATOM 809 N N . SER A 1 103 ? -4.958 11.244 2.780 1.00 67.81 103 SER A N 1
ATOM 810 C CA . SE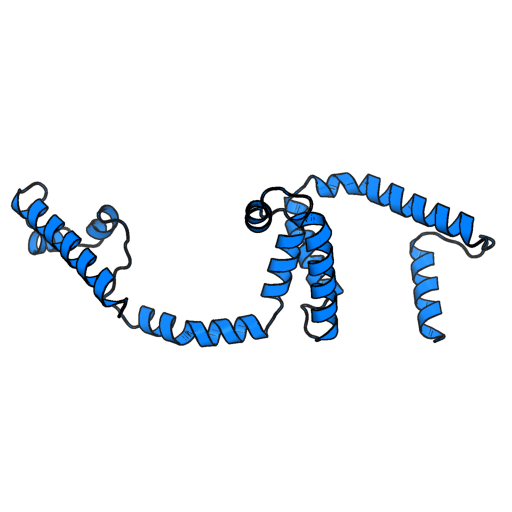R A 1 103 ? -5.324 11.715 4.119 1.00 67.81 103 SER A CA 1
ATOM 811 C C . SER A 1 103 ? -6.534 10.986 4.705 1.00 67.81 103 SER A C 1
ATOM 813 O O . SER A 1 103 ? -6.989 11.338 5.793 1.00 67.81 103 SER A O 1
ATOM 815 N N . SER A 1 104 ? -7.131 10.036 3.976 1.00 78.56 104 SER A N 1
ATOM 816 C CA . SER A 1 104 ? -8.237 9.241 4.510 1.00 78.56 104 SER A CA 1
ATOM 817 C C . SER A 1 104 ? -7.701 8.231 5.521 1.00 78.56 104 SER A C 1
ATOM 819 O O . SER A 1 1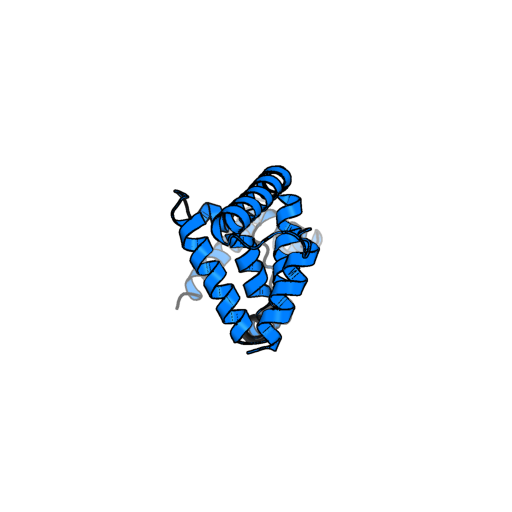04 ? -6.794 7.460 5.215 1.00 78.56 104 SER A O 1
ATOM 821 N N . THR A 1 105 ? -8.295 8.190 6.715 1.00 84.25 105 THR A N 1
ATOM 822 C CA . THR A 1 105 ? -7.950 7.182 7.728 1.00 84.25 105 THR A CA 1
ATOM 823 C C . THR A 1 105 ? -8.167 5.767 7.203 1.00 84.25 105 THR A C 1
ATOM 825 O O . THR A 1 105 ? -7.330 4.910 7.455 1.00 84.25 105 THR A O 1
ATOM 828 N N . PHE A 1 106 ? -9.238 5.528 6.436 1.00 86.81 106 PHE A N 1
ATOM 829 C CA . PHE A 1 106 ? -9.472 4.243 5.784 1.00 86.81 106 PHE A CA 1
ATOM 830 C C . PHE A 1 106 ? -8.303 3.865 4.877 1.00 86.81 106 PHE A C 1
ATOM 832 O O . PHE A 1 106 ? -7.739 2.788 5.042 1.00 86.81 106 PHE A O 1
ATOM 839 N N . LYS A 1 107 ? -7.891 4.771 3.979 1.00 87.12 107 LYS A N 1
ATOM 840 C CA . LYS A 1 107 ? -6.756 4.530 3.080 1.00 87.12 107 LYS A CA 1
ATOM 841 C C . LYS A 1 107 ? -5.474 4.234 3.857 1.00 87.12 107 LYS A C 1
ATOM 843 O O . LYS A 1 107 ? -4.797 3.268 3.546 1.00 87.12 107 LYS A O 1
ATOM 848 N N . LEU A 1 108 ? -5.155 5.030 4.877 1.00 88.56 108 LEU A N 1
ATOM 849 C CA . LEU A 1 108 ? -3.930 4.852 5.664 1.00 88.56 108 LEU A CA 1
ATOM 850 C C . LEU A 1 108 ? -3.896 3.504 6.393 1.00 88.56 108 LEU A C 1
ATOM 852 O O . LEU A 1 108 ? -2.866 2.834 6.401 1.00 88.56 108 LEU A O 1
ATOM 856 N N . VAL A 1 109 ? -5.019 3.092 6.988 1.00 89.69 109 VAL A N 1
ATOM 857 C CA . VAL A 1 109 ? -5.141 1.779 7.638 1.00 89.69 109 VAL A CA 1
ATOM 858 C C . VAL A 1 109 ? -5.057 0.659 6.600 1.00 89.69 109 VAL A C 1
ATOM 860 O O . VAL A 1 109 ? -4.383 -0.338 6.841 1.00 89.69 109 VAL A O 1
ATOM 863 N N . PHE A 1 110 ? -5.689 0.831 5.438 1.00 89.88 110 PHE A N 1
ATOM 864 C CA . PHE A 1 110 ? -5.689 -0.148 4.352 1.00 89.88 110 PHE A CA 1
ATOM 865 C C . PHE A 1 110 ? -4.296 -0.345 3.744 1.00 89.88 110 PHE A C 1
ATOM 867 O O . PHE A 1 110 ? -3.824 -1.475 3.643 1.00 89.88 110 PHE A O 1
ATOM 874 N N . ASP A 1 111 ? -3.601 0.745 3.419 1.00 89.19 111 ASP A N 1
ATOM 875 C CA . ASP A 1 111 ? -2.233 0.712 2.898 1.00 89.19 111 ASP A CA 1
ATOM 876 C C . ASP A 1 111 ? -1.286 0.087 3.943 1.00 89.19 111 ASP A C 1
ATOM 878 O O . ASP A 1 111 ? -0.467 -0.776 3.614 1.00 89.19 111 ASP A O 1
ATOM 882 N N . SER A 1 112 ? -1.442 0.435 5.230 1.00 89.06 112 SER A N 1
ATOM 883 C CA . SER A 1 112 ? -0.676 -0.185 6.320 1.00 89.06 112 SER A CA 1
ATOM 884 C C . SER A 1 112 ? -0.956 -1.687 6.448 1.00 89.06 112 SER A C 1
ATOM 886 O O . SER A 1 112 ? -0.022 -2.455 6.673 1.00 89.06 112 SER A O 1
ATOM 888 N N . PHE A 1 113 ? -2.212 -2.115 6.292 1.00 90.00 113 PHE A N 1
ATOM 889 C CA . PHE A 1 113 ? -2.611 -3.522 6.334 1.00 90.00 113 PHE A CA 1
ATOM 890 C C . PHE A 1 113 ? -1.974 -4.316 5.188 1.00 90.00 113 PHE A C 1
ATOM 892 O O . PHE A 1 113 ? -1.279 -5.301 5.441 1.00 90.00 113 PHE A O 1
ATOM 899 N N . LEU A 1 114 ? -2.104 -3.842 3.945 1.00 88.00 114 LEU A N 1
ATOM 900 C CA . LEU A 1 114 ? -1.495 -4.488 2.777 1.00 88.00 114 LEU A CA 1
ATOM 901 C C . LEU A 1 114 ? 0.026 -4.611 2.902 1.00 88.00 114 LEU A C 1
ATOM 903 O O . LEU A 1 114 ? 0.598 -5.637 2.538 1.00 88.00 114 LEU A O 1
ATOM 907 N N . THR A 1 115 ? 0.678 -3.585 3.451 1.00 85.56 115 THR A N 1
ATOM 908 C CA . THR A 1 115 ? 2.135 -3.578 3.645 1.00 85.56 115 THR A CA 1
ATOM 909 C C . THR A 1 115 ? 2.575 -4.522 4.771 1.00 85.56 115 THR A C 1
ATOM 911 O O . THR A 1 115 ? 3.688 -5.057 4.740 1.00 85.56 115 THR A O 1
ATOM 914 N N . SER A 1 116 ? 1.717 -4.740 5.769 1.00 86.75 116 SER A N 1
ATOM 915 C CA . SER A 1 116 ? 1.972 -5.675 6.869 1.00 86.75 116 SER A CA 1
ATOM 916 C C . SER A 1 116 ? 1.797 -7.142 6.464 1.00 86.75 116 SER A C 1
ATOM 918 O O . SER A 1 116 ? 2.458 -8.016 7.018 1.00 86.75 116 SER A O 1
ATOM 920 N N . LEU A 1 117 ? 0.994 -7.418 5.433 1.00 87.00 117 LEU A N 1
ATOM 921 C CA . LEU A 1 117 ? 0.692 -8.779 5.008 1.00 87.00 117 LEU A CA 1
ATOM 922 C C . LEU A 1 117 ? 1.880 -9.421 4.271 1.00 87.00 117 LEU A C 1
ATOM 924 O O . LEU A 1 117 ? 2.119 -9.182 3.084 1.00 87.00 117 LEU A O 1
ATOM 928 N N . GLN A 1 118 ? 2.618 -10.288 4.965 1.00 84.25 118 GLN A N 1
ATOM 929 C CA . GLN A 1 118 ? 3.794 -10.950 4.393 1.00 84.25 118 GLN A CA 1
ATOM 930 C C . GLN A 1 118 ? 3.437 -11.850 3.199 1.00 84.25 118 GLN A C 1
ATOM 932 O O . GLN A 1 118 ? 4.184 -11.903 2.221 1.00 84.25 118 GLN A O 1
ATOM 937 N N . SER A 1 119 ? 2.262 -12.484 3.235 1.00 86.12 119 SER A N 1
ATOM 938 C CA . SER A 1 119 ? 1.734 -13.305 2.138 1.00 86.12 119 SER A CA 1
ATOM 939 C C . SER A 1 119 ? 1.601 -12.518 0.833 1.00 86.12 119 SER A C 1
ATOM 941 O O . SER A 1 119 ? 1.926 -13.043 -0.227 1.00 86.12 119 SER A O 1
ATOM 943 N N . SER A 1 120 ? 1.200 -11.242 0.908 1.00 87.31 120 SER A N 1
ATOM 944 C CA . SER A 1 120 ? 1.097 -10.366 -0.265 1.00 87.31 120 SER A CA 1
ATOM 945 C C . SER A 1 120 ? 2.467 -10.125 -0.900 1.00 87.31 120 SER A C 1
ATOM 947 O O . SER A 1 120 ? 2.620 -10.254 -2.110 1.00 87.31 120 SER A O 1
ATOM 949 N N . LYS A 1 121 ? 3.500 -9.863 -0.088 1.00 88.94 121 LYS A N 1
ATOM 950 C CA . LYS A 1 121 ? 4.869 -9.648 -0.585 1.00 88.94 121 LYS A CA 1
ATOM 951 C C . LYS A 1 121 ? 5.429 -10.888 -1.268 1.00 88.94 121 LYS A C 1
ATOM 953 O O . LYS A 1 121 ? 6.029 -10.762 -2.329 1.00 88.94 121 LYS A O 1
ATOM 958 N N . ILE A 1 122 ? 5.228 -12.069 -0.681 1.00 91.44 122 ILE A N 1
ATOM 959 C CA . ILE A 1 122 ? 5.677 -13.338 -1.273 1.00 91.44 122 ILE A CA 1
ATOM 960 C C . ILE A 1 122 ? 4.944 -13.584 -2.591 1.00 91.44 122 ILE A C 1
ATOM 962 O O . ILE A 1 122 ? 5.587 -13.871 -3.596 1.00 91.44 122 ILE A O 1
ATOM 966 N N . PHE A 1 123 ? 3.620 -13.412 -2.602 1.00 93.31 123 PHE A N 1
ATOM 967 C CA . PHE A 1 123 ? 2.805 -13.569 -3.801 1.00 93.31 123 PHE A CA 1
ATOM 968 C C . PHE A 1 123 ? 3.232 -12.610 -4.916 1.00 93.31 123 PHE A C 1
ATOM 970 O O . PHE A 1 123 ? 3.502 -13.054 -6.025 1.00 93.31 123 PHE A O 1
ATOM 977 N N . LEU A 1 124 ? 3.351 -11.313 -4.620 1.00 93.88 124 LEU A N 1
ATOM 978 C CA . LEU A 1 124 ? 3.785 -10.304 -5.587 1.00 93.88 124 LEU A CA 1
ATOM 979 C C . LEU A 1 124 ? 5.207 -10.568 -6.073 1.00 93.88 124 LEU A C 1
ATOM 981 O O . LEU A 1 124 ? 5.467 -10.427 -7.260 1.00 93.88 124 LEU A O 1
ATOM 985 N N . THR A 1 125 ? 6.113 -10.987 -5.187 1.00 94.81 125 THR A N 1
ATOM 986 C CA . THR A 1 125 ? 7.478 -11.352 -5.582 1.00 94.81 125 THR A CA 1
ATOM 987 C C . THR A 1 125 ? 7.446 -12.529 -6.546 1.00 94.81 125 THR A C 1
ATOM 989 O O . THR A 1 125 ? 8.041 -12.437 -7.605 1.00 94.81 125 THR A O 1
ATOM 992 N N . ALA A 1 126 ? 6.716 -13.600 -6.236 1.00 95.81 126 ALA A N 1
ATOM 993 C CA . ALA A 1 126 ? 6.618 -14.762 -7.115 1.00 95.81 126 ALA A CA 1
ATOM 994 C C . ALA A 1 126 ? 5.942 -14.426 -8.456 1.00 95.81 126 ALA A C 1
ATOM 996 O O . ALA A 1 126 ? 6.427 -14.839 -9.503 1.00 95.81 126 ALA A O 1
ATOM 997 N N . ALA A 1 127 ? 4.857 -13.647 -8.434 1.00 96.31 127 ALA A N 1
ATOM 998 C CA . ALA A 1 127 ? 4.104 -13.275 -9.629 1.00 96.31 127 ALA A CA 1
ATOM 999 C C . ALA A 1 127 ? 4.869 -12.301 -10.539 1.00 96.31 127 ALA A C 1
ATOM 1001 O O . ALA A 1 127 ? 4.720 -12.358 -11.756 1.00 96.31 127 ALA A O 1
ATOM 1002 N N . LEU A 1 128 ? 5.667 -11.398 -9.958 1.00 96.19 128 LEU A N 1
ATOM 1003 C CA . LEU A 1 128 ? 6.401 -10.375 -10.703 1.00 96.19 128 LEU A CA 1
ATOM 1004 C C . LEU A 1 128 ? 7.853 -10.758 -10.998 1.00 96.19 128 LEU A C 1
ATOM 1006 O O . LEU A 1 128 ? 8.461 -10.124 -11.852 1.00 96.19 128 LEU A O 1
ATOM 1010 N N . HIS A 1 129 ? 8.412 -11.772 -10.332 1.00 95.56 129 HIS A N 1
ATOM 1011 C CA . HIS A 1 129 ? 9.803 -12.184 -10.526 1.00 95.56 129 HIS A CA 1
ATOM 1012 C C . HIS A 1 129 ? 10.096 -12.497 -11.994 1.00 95.56 129 HIS A C 1
ATOM 1014 O O . HIS A 1 129 ? 10.983 -11.885 -12.580 1.00 95.56 129 HIS A O 1
ATOM 1020 N N . ASP A 1 130 ? 9.324 -13.402 -12.5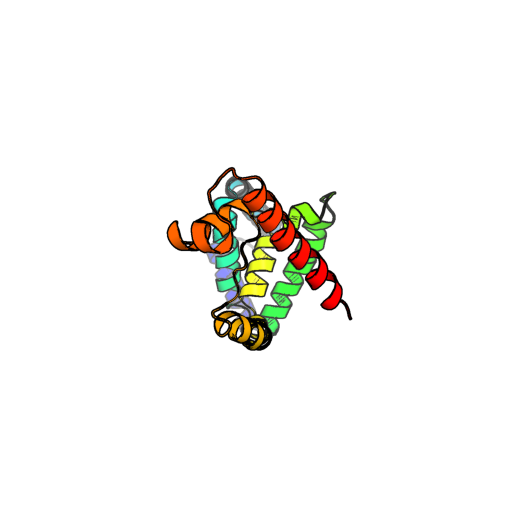92 1.00 92.31 130 ASP A N 1
ATOM 1021 C CA . ASP A 1 130 ? 9.544 -13.851 -13.965 1.00 92.31 130 ASP A CA 1
ATOM 1022 C C . ASP A 1 130 ? 9.334 -12.743 -15.006 1.00 92.31 130 ASP A C 1
ATOM 1024 O O . ASP A 1 130 ? 10.246 -12.539 -15.808 1.00 92.31 130 ASP A O 1
ATOM 1028 N N . PRO A 1 131 ? 8.226 -11.970 -15.005 1.00 92.44 131 PRO A N 1
ATOM 1029 C CA . PRO A 1 131 ? 8.060 -10.893 -15.979 1.00 92.44 131 PRO A CA 1
ATOM 1030 C C . PRO A 1 131 ? 9.094 -9.775 -15.799 1.00 92.44 131 PRO A C 1
ATOM 1032 O O . PRO A 1 131 ? 9.593 -9.256 -16.793 1.00 92.44 131 PRO A O 1
ATOM 1035 N N . ILE A 1 132 ? 9.478 -9.423 -14.563 1.00 91.88 132 ILE A N 1
ATOM 1036 C CA . ILE A 1 132 ? 10.550 -8.439 -14.333 1.00 91.88 132 ILE A CA 1
ATOM 1037 C C . ILE A 1 132 ? 11.888 -8.986 -14.835 1.00 91.88 132 ILE A C 1
ATOM 1039 O O . ILE A 1 132 ? 12.632 -8.260 -15.486 1.00 91.88 132 ILE A O 1
ATOM 1043 N N . MET A 1 133 ? 12.206 -10.252 -14.559 1.00 92.31 133 MET A N 1
ATOM 1044 C CA . MET A 1 133 ? 13.457 -10.859 -15.009 1.00 92.31 133 MET A CA 1
ATOM 1045 C C . MET A 1 133 ? 13.520 -10.919 -16.536 1.00 92.31 133 MET A C 1
ATOM 1047 O O . MET A 1 133 ? 14.533 -10.544 -17.114 1.00 92.31 133 MET A O 1
ATOM 1051 N N . GLN A 1 134 ? 12.432 -11.315 -17.200 1.00 88.12 134 GLN A N 1
ATOM 1052 C CA . GLN A 1 134 ? 12.337 -11.293 -18.661 1.00 88.12 134 GLN A CA 1
ATOM 1053 C C . GLN A 1 134 ? 12.575 -9.888 -19.221 1.00 88.12 134 GLN A C 1
ATOM 1055 O O . GLN A 1 134 ? 13.367 -9.738 -20.146 1.00 88.12 134 GLN A O 1
ATOM 1060 N N . LEU A 1 135 ? 11.964 -8.868 -18.614 1.00 86.56 135 LEU A N 1
ATOM 1061 C CA . LEU A 1 135 ? 12.142 -7.469 -19.001 1.00 86.56 135 LEU A CA 1
ATOM 1062 C C . LEU A 1 135 ? 13.600 -7.006 -18.878 1.00 86.56 135 LEU A C 1
ATOM 1064 O O . LEU A 1 135 ? 14.101 -6.302 -19.746 1.00 86.56 135 LEU A O 1
ATOM 1068 N N . VAL A 1 136 ? 14.272 -7.379 -17.783 1.00 84.81 136 VAL A N 1
ATOM 1069 C CA . VAL A 1 136 ? 15.651 -6.960 -17.485 1.00 84.81 136 VAL A CA 1
ATOM 1070 C C . VAL A 1 136 ? 16.671 -7.705 -18.344 1.00 84.81 136 VAL A C 1
ATOM 1072 O O . VAL A 1 136 ? 17.696 -7.132 -18.684 1.00 84.81 136 VAL A O 1
ATOM 1075 N N . MET A 1 137 ? 16.412 -8.967 -18.696 1.00 86.75 137 MET A N 1
ATOM 1076 C CA . MET A 1 137 ? 17.292 -9.748 -19.576 1.00 86.75 137 MET A CA 1
ATOM 1077 C C . MET A 1 137 ? 17.168 -9.343 -21.056 1.00 86.75 137 MET A C 1
ATOM 1079 O O . MET A 1 137 ? 18.023 -9.702 -21.863 1.00 86.75 137 MET A O 1
ATOM 1083 N N . GLN A 1 138 ? 16.107 -8.625 -21.434 1.00 77.19 138 GLN A N 1
ATOM 1084 C CA . GLN A 1 138 ? 15.937 -8.062 -22.772 1.00 77.19 138 GLN A CA 1
ATOM 1085 C C . GLN A 1 138 ? 16.704 -6.732 -22.882 1.00 77.19 138 GLN A C 1
ATOM 1087 O O . GLN A 1 138 ? 16.139 -5.660 -22.685 1.00 77.19 138 GLN A O 1
ATOM 1092 N N . ASP A 1 139 ? 17.992 -6.796 -23.232 1.00 63.12 139 ASP A N 1
ATOM 1093 C CA . ASP A 1 139 ? 18.871 -5.615 -23.355 1.00 63.12 139 ASP A CA 1
ATOM 1094 C C . ASP A 1 139 ? 18.459 -4.624 -24.475 1.00 63.12 139 ASP A C 1
ATOM 1096 O O . ASP A 1 139 ? 18.928 -3.485 -24.503 1.00 63.12 139 ASP A O 1
ATOM 1100 N N . ASP A 1 140 ? 17.553 -5.017 -25.379 1.00 62.88 140 ASP A N 1
ATOM 1101 C CA . ASP A 1 140 ? 17.276 -4.283 -26.623 1.00 62.88 140 ASP A CA 1
ATOM 1102 C C . ASP A 1 140 ? 15.960 -3.473 -26.630 1.00 62.88 140 ASP A C 1
ATOM 1104 O O . ASP A 1 140 ? 15.622 -2.846 -27.641 1.00 62.88 140 ASP A O 1
ATOM 1108 N N . TRP A 1 141 ? 15.171 -3.482 -25.545 1.00 63.28 141 TRP A N 1
ATOM 1109 C CA . TRP A 1 141 ? 13.832 -2.869 -25.538 1.00 63.28 141 TRP A CA 1
ATOM 1110 C C . TRP A 1 141 ? 13.824 -1.483 -24.877 1.00 63.28 141 TRP A C 1
ATOM 1112 O O . TRP A 1 141 ? 14.040 -1.321 -23.677 1.00 63.28 141 TRP A O 1
ATOM 1122 N N . TYR A 1 142 ? 13.517 -0.454 -25.674 1.00 67.81 142 TYR A N 1
ATOM 1123 C CA . TYR A 1 142 ? 13.324 0.918 -25.197 1.00 67.81 142 TYR A CA 1
ATOM 1124 C C . TYR A 1 142 ? 11.835 1.192 -24.942 1.00 67.81 142 TYR A C 1
ATOM 1126 O O . TYR A 1 142 ? 11.074 1.408 -25.886 1.00 67.81 142 TYR A O 1
ATOM 1134 N N . TYR A 1 143 ? 11.432 1.259 -23.671 1.00 71.44 143 TYR A N 1
ATOM 1135 C CA . TYR A 1 143 ? 10.055 1.562 -23.230 1.00 71.44 143 TYR A CA 1
ATOM 1136 C C . TYR A 1 143 ? 9.706 3.062 -23.258 1.00 71.44 143 TYR A C 1
ATOM 1138 O O . TYR A 1 143 ? 8.869 3.537 -22.488 1.00 71.44 143 TYR A O 1
ATOM 1146 N N . ASP A 1 144 ? 10.372 3.843 -24.109 1.00 70.50 144 ASP A N 1
ATOM 1147 C CA . ASP A 1 144 ? 10.101 5.271 -24.228 1.00 70.50 144 ASP A CA 1
ATOM 1148 C C . ASP A 1 144 ? 8.744 5.477 -24.930 1.00 70.50 144 ASP A C 1
ATOM 1150 O O . ASP A 1 144 ? 8.570 5.142 -26.104 1.00 70.50 144 ASP A O 1
ATOM 1154 N N . ILE A 1 145 ? 7.785 6.049 -24.197 1.00 68.25 145 ILE A N 1
ATOM 1155 C CA . ILE A 1 145 ? 6.428 6.347 -24.688 1.00 68.25 145 ILE A CA 1
ATOM 1156 C C . ILE A 1 145 ? 6.435 7.596 -25.585 1.00 68.25 145 ILE A C 1
ATOM 1158 O O . ILE A 1 145 ? 5.626 7.717 -26.502 1.00 68.25 145 ILE A O 1
ATOM 1162 N N . ASN A 1 146 ? 7.373 8.522 -25.350 1.00 71.31 146 ASN A N 1
ATOM 1163 C CA . ASN A 1 146 ? 7.459 9.767 -26.105 1.00 71.31 146 ASN A CA 1
ATOM 1164 C C . ASN A 1 146 ? 8.490 9.656 -27.246 1.00 71.31 146 ASN A C 1
ATOM 1166 O O . ASN A 1 146 ? 9.660 9.321 -27.006 1.00 71.31 146 ASN A O 1
ATOM 1170 N N . PRO A 1 147 ? 8.107 9.983 -28.492 1.00 64.81 147 PRO A N 1
ATOM 1171 C CA . PRO A 1 147 ? 9.016 9.923 -29.636 1.00 64.81 147 PRO A CA 1
ATOM 1172 C C . PRO A 1 147 ? 10.169 10.927 -29.509 1.00 64.81 147 PRO A C 1
ATOM 1174 O O . PRO A 1 147 ? 11.311 10.604 -29.834 1.00 64.81 147 PRO A O 1
ATOM 1177 N N . ASP A 1 148 ? 9.904 12.099 -28.929 1.00 67.19 148 ASP A N 1
ATOM 1178 C CA . ASP A 1 148 ? 10.903 13.157 -28.750 1.00 67.19 148 ASP A CA 1
ATOM 1179 C C . ASP A 1 148 ? 12.028 12.744 -27.790 1.00 67.19 148 ASP A C 1
ATOM 1181 O O . ASP A 1 148 ? 13.197 13.063 -28.008 1.00 67.19 148 ASP A O 1
ATOM 1185 N N . THR A 1 149 ? 11.703 11.975 -26.745 1.00 67.56 149 THR A N 1
ATOM 1186 C CA . THR A 1 149 ? 12.708 11.458 -25.803 1.00 67.56 149 THR A CA 1
ATOM 1187 C C . THR A 1 149 ? 13.458 10.264 -26.380 1.00 67.56 149 THR A C 1
ATOM 1189 O O . THR A 1 149 ? 14.651 10.115 -26.120 1.00 67.56 149 THR A O 1
ATOM 1192 N N . SER A 1 150 ? 12.798 9.465 -27.223 1.00 66.06 150 SER A N 1
ATOM 1193 C CA . SER A 1 150 ? 13.393 8.297 -27.887 1.00 66.06 150 SER A CA 1
ATOM 1194 C C . SER A 1 150 ? 14.552 8.691 -28.811 1.00 66.06 150 SER A C 1
ATOM 1196 O O . SER A 1 150 ? 15.578 8.013 -28.866 1.00 66.06 150 SER A O 1
ATOM 1198 N N . MET A 1 151 ? 14.424 9.828 -29.505 1.00 64.31 151 MET A N 1
ATOM 1199 C CA . MET A 1 151 ? 15.447 10.315 -30.439 1.00 64.31 151 MET A CA 1
ATOM 1200 C C . MET A 1 151 ? 16.719 10.821 -29.749 1.00 64.31 151 MET A C 1
ATOM 1202 O O . MET A 1 151 ? 17.784 10.838 -30.363 1.00 64.31 151 MET A O 1
ATOM 1206 N N . SER A 1 152 ? 16.638 11.190 -28.467 1.00 66.81 152 SER A N 1
ATOM 1207 C CA . SER A 1 152 ? 17.783 11.698 -27.696 1.00 66.81 152 SER A CA 1
ATOM 1208 C C . SER A 1 152 ? 18.829 10.632 -27.336 1.00 66.81 152 SER A C 1
ATOM 1210 O O . SER A 1 152 ? 19.938 10.981 -26.933 1.00 66.81 152 SER A O 1
ATOM 1212 N N . ARG A 1 153 ? 18.499 9.341 -27.494 1.00 65.50 153 ARG A N 1
ATOM 1213 C CA . ARG A 1 153 ? 19.386 8.210 -27.165 1.00 65.50 153 ARG A CA 1
ATOM 1214 C C . ARG A 1 153 ? 20.333 7.818 -28.292 1.00 65.50 153 ARG A C 1
ATOM 1216 O O . ARG A 1 153 ? 21.388 7.250 -28.026 1.00 65.50 153 ARG A O 1
ATOM 1223 N N . PHE A 1 154 ? 19.971 8.112 -29.536 1.00 67.56 154 PHE A N 1
ATOM 1224 C CA . PHE A 1 154 ? 20.839 7.843 -30.674 1.00 67.56 154 PHE A CA 1
ATOM 1225 C C . PHE A 1 154 ? 21.960 8.881 -30.714 1.00 67.56 154 PHE A C 1
ATOM 1227 O O . PHE A 1 154 ? 21.729 10.087 -30.576 1.00 67.56 154 PHE A O 1
ATOM 1234 N N . SER A 1 155 ? 23.194 8.431 -30.943 1.00 68.19 155 SER A N 1
ATOM 1235 C CA . SER A 1 155 ? 24.278 9.373 -31.222 1.00 68.19 155 SER A CA 1
ATOM 1236 C C . SER A 1 155 ? 23.955 10.168 -32.493 1.00 68.19 155 SER A C 1
ATOM 1238 O O . SER A 1 155 ? 23.261 9.683 -33.388 1.00 68.19 155 SER A O 1
ATOM 1240 N N . LYS A 1 156 ? 24.493 11.386 -32.630 1.00 68.69 156 LYS A N 1
ATOM 1241 C CA . LYS A 1 156 ? 24.272 12.201 -33.842 1.00 68.69 156 LYS A CA 1
ATOM 1242 C C . LYS A 1 156 ? 24.654 11.449 -35.126 1.00 68.69 156 LYS A C 1
ATOM 1244 O O . LYS A 1 156 ? 23.996 11.624 -36.141 1.00 68.69 156 LYS A O 1
ATOM 1249 N N . GLN A 1 157 ? 25.677 10.594 -35.071 1.00 64.38 157 GLN A N 1
ATOM 1250 C CA . GLN A 1 157 ? 26.109 9.760 -36.198 1.00 64.38 157 GLN A CA 1
ATOM 1251 C C . GLN A 1 157 ? 25.116 8.632 -36.504 1.00 64.38 157 GLN A C 1
ATOM 1253 O O . GLN A 1 157 ? 24.852 8.334 -37.663 1.00 64.38 157 GLN A O 1
ATOM 1258 N N . GLU A 1 158 ? 24.520 8.037 -35.477 1.00 66.31 158 GLU A N 1
ATOM 1259 C CA . GLU A 1 158 ? 23.541 6.964 -35.629 1.00 66.31 158 GLU A CA 1
ATOM 1260 C C . GLU A 1 158 ? 22.180 7.481 -36.110 1.00 66.31 158 GLU A C 1
ATOM 1262 O O . GLU A 1 158 ? 21.557 6.855 -36.965 1.00 66.31 158 GLU A O 1
ATOM 1267 N N . CYS A 1 159 ? 21.771 8.671 -35.657 1.00 65.12 159 CYS A N 1
ATOM 1268 C CA . CYS A 1 159 ? 20.629 9.391 -36.220 1.00 65.12 159 CYS A CA 1
ATOM 1269 C C . CYS A 1 159 ? 20.827 9.694 -37.708 1.00 65.12 159 CYS A C 1
ATOM 1271 O O . CYS A 1 159 ? 19.927 9.448 -38.505 1.00 65.12 159 CYS A O 1
ATOM 1273 N N . LEU A 1 160 ? 22.015 10.174 -38.090 1.00 65.12 160 LEU A N 1
ATOM 1274 C CA . LEU A 1 160 ? 22.344 10.454 -39.489 1.00 65.12 160 LEU A CA 1
ATOM 1275 C C . LEU A 1 160 ? 22.342 9.185 -40.352 1.00 65.12 160 LEU A C 1
ATOM 1277 O O . LEU A 1 160 ? 21.852 9.225 -41.475 1.00 65.12 160 LEU A O 1
ATOM 1281 N N . ASN A 1 161 ? 22.835 8.060 -39.829 1.00 66.81 161 ASN A N 1
ATOM 1282 C CA . ASN A 1 161 ? 22.874 6.794 -40.565 1.00 66.81 161 ASN A CA 1
ATOM 1283 C C . ASN A 1 161 ? 21.494 6.132 -40.699 1.00 66.81 161 ASN A C 1
ATOM 1285 O O . ASN A 1 161 ? 21.204 5.543 -41.736 1.00 66.81 161 ASN A O 1
ATOM 1289 N N . ARG A 1 162 ? 20.651 6.202 -39.659 1.00 65.06 162 ARG A N 1
ATOM 1290 C CA . ARG A 1 162 ? 19.332 5.545 -39.643 1.00 65.06 162 ARG A CA 1
ATOM 1291 C C . ARG A 1 162 ? 18.226 6.406 -40.258 1.00 65.06 162 ARG A C 1
ATOM 1293 O O . ARG A 1 162 ? 17.345 5.869 -40.916 1.00 65.06 162 ARG A O 1
ATOM 1300 N N . PHE A 1 163 ? 18.271 7.722 -40.058 1.00 63.94 163 PHE A N 1
ATOM 1301 C CA 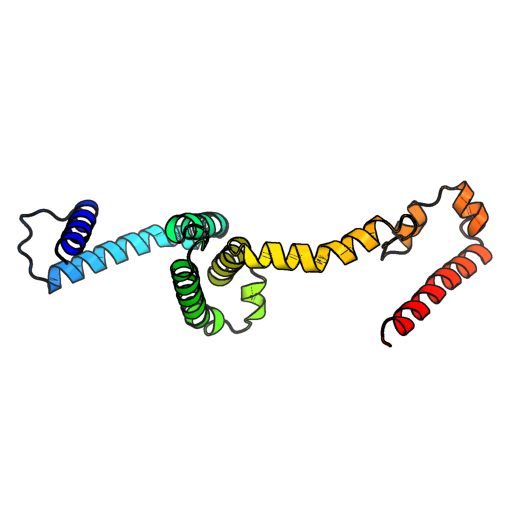. PHE A 1 163 ? 17.193 8.641 -40.442 1.00 63.94 163 PHE A CA 1
ATOM 1302 C C . PHE A 1 163 ? 17.634 9.734 -41.432 1.00 63.94 163 PHE A C 1
ATOM 1304 O O . PHE A 1 163 ? 16.787 10.418 -41.993 1.00 63.94 163 PHE A O 1
ATOM 1311 N N . GLY A 1 164 ? 18.934 9.907 -41.691 1.00 66.75 164 GLY A N 1
ATOM 1312 C CA . GLY A 1 164 ? 19.441 10.955 -42.585 1.00 66.75 164 GLY A CA 1
ATOM 1313 C C . GLY A 1 164 ? 19.614 12.318 -41.902 1.00 66.75 164 GLY A C 1
ATOM 1314 O O . GLY A 1 164 ? 19.587 12.435 -40.676 1.00 66.75 164 GLY A O 1
ATOM 1315 N N . GLN A 1 165 ? 19.846 13.374 -42.692 1.00 70.31 165 GLN A N 1
ATOM 1316 C CA . GLN A 1 165 ? 20.034 14.728 -42.156 1.00 70.31 165 GLN A CA 1
ATOM 1317 C C . GLN A 1 165 ? 18.739 15.265 -41.517 1.00 70.31 165 GLN A C 1
ATOM 1319 O O . GLN A 1 165 ? 17.681 15.205 -42.155 1.00 70.31 165 GLN A O 1
ATOM 1324 N N . PRO A 1 166 ? 18.808 15.839 -40.299 1.00 59.50 166 PRO A N 1
ATOM 1325 C CA . PRO A 1 166 ? 17.637 16.405 -39.636 1.00 59.50 166 PRO A CA 1
ATOM 1326 C C . PRO A 1 166 ? 17.017 17.516 -40.500 1.00 59.50 166 PRO A C 1
ATOM 1328 O O . PRO A 1 166 ? 17.744 18.338 -41.056 1.00 59.50 166 PRO A O 1
ATOM 1331 N N . ASN A 1 167 ? 15.681 17.537 -40.595 1.00 61.53 167 ASN A N 1
ATOM 1332 C CA . ASN A 1 167 ? 14.854 18.407 -41.458 1.00 61.53 167 ASN A CA 1
ATOM 1333 C C . ASN A 1 167 ? 14.817 18.070 -42.961 1.00 61.53 167 ASN A C 1
ATOM 1335 O O . ASN A 1 167 ? 14.348 18.882 -43.758 1.00 61.53 167 ASN A O 1
ATOM 1339 N N . THR A 1 168 ? 15.249 16.875 -43.361 1.00 69.50 168 THR A N 1
ATOM 1340 C CA . THR A 1 168 ? 15.037 16.385 -44.735 1.00 69.50 168 THR A CA 1
ATOM 1341 C C . THR A 1 168 ? 13.686 15.668 -44.844 1.00 69.50 168 THR A C 1
ATOM 1343 O O . THR A 1 168 ? 13.240 15.046 -43.882 1.00 69.50 168 THR A O 1
ATOM 1346 N N . HIS A 1 169 ? 13.032 15.711 -46.010 1.00 60.34 169 HIS A N 1
ATOM 1347 C CA . HIS A 1 169 ? 11.744 15.031 -46.239 1.00 60.34 169 HIS A CA 1
ATOM 1348 C C . HIS A 1 169 ? 11.825 13.510 -45.967 1.00 60.34 169 HIS A C 1
ATOM 1350 O O . HIS A 1 169 ? 10.924 12.945 -45.357 1.00 60.34 169 HIS A O 1
ATOM 1356 N N . ASP A 1 170 ? 12.964 12.894 -46.304 1.00 63.44 170 ASP A N 1
ATOM 1357 C CA . ASP A 1 170 ? 13.288 11.476 -46.060 1.00 63.44 170 ASP A CA 1
ATOM 1358 C C . ASP A 1 170 ? 13.411 11.125 -44.558 1.00 63.44 170 ASP A C 1
ATOM 1360 O O . ASP A 1 170 ? 13.075 10.022 -44.133 1.00 63.44 170 ASP A O 1
ATOM 1364 N N . TYR A 1 171 ? 13.831 12.087 -43.722 1.00 64.06 171 TYR A N 1
ATOM 1365 C CA . TYR A 1 171 ? 13.930 11.911 -42.265 1.00 64.06 171 TYR A CA 1
ATOM 1366 C C . TYR A 1 171 ? 12.545 11.834 -41.618 1.00 64.06 171 TYR A C 1
ATOM 1368 O O . TYR A 1 171 ? 12.310 11.007 -40.740 1.00 64.06 171 TYR A O 1
ATOM 1376 N N . MET A 1 172 ? 11.617 12.686 -42.061 1.00 63.44 172 MET A N 1
ATOM 1377 C CA . MET A 1 172 ? 10.249 12.710 -41.538 1.00 63.44 172 MET A CA 1
ATOM 1378 C C . MET A 1 172 ? 9.461 11.464 -41.955 1.00 63.44 172 MET A C 1
ATOM 1380 O O . MET A 1 172 ? 8.688 10.940 -41.159 1.00 63.44 172 MET A O 1
ATOM 1384 N N . GLU A 1 173 ? 9.690 10.963 -43.170 1.00 66.81 173 GLU A N 1
ATOM 1385 C CA . GLU A 1 173 ? 9.029 9.768 -43.704 1.00 66.81 173 GLU A CA 1
ATOM 1386 C C . GLU A 1 173 ? 9.456 8.494 -42.956 1.00 66.81 173 GLU A C 1
ATOM 1388 O O . GLU A 1 173 ? 8.603 7.767 -42.452 1.00 66.81 173 GLU A O 1
ATOM 1393 N N . LYS A 1 174 ? 10.764 8.297 -42.733 1.00 67.69 174 LYS A N 1
ATOM 1394 C CA . LYS A 1 174 ? 11.298 7.173 -41.933 1.00 67.69 174 LYS A CA 1
ATOM 1395 C C . LYS A 1 174 ? 10.923 7.243 -40.455 1.00 67.69 174 LYS A C 1
ATOM 1397 O O . LYS A 1 174 ? 10.798 6.220 -39.781 1.00 67.69 174 LYS A O 1
ATOM 1402 N N . LEU A 1 175 ? 10.760 8.452 -39.919 1.00 68.06 175 LEU A N 1
ATOM 1403 C CA . LEU A 1 175 ? 10.294 8.645 -38.549 1.00 68.06 175 LEU A CA 1
ATOM 1404 C C . LEU A 1 175 ? 8.814 8.259 -38.421 1.00 68.06 175 LEU A C 1
ATOM 1406 O O . LEU A 1 175 ? 8.453 7.578 -37.465 1.00 68.06 175 LEU A O 1
ATOM 1410 N N . LEU A 1 176 ? 7.977 8.626 -39.395 1.00 66.31 176 LEU A N 1
ATOM 1411 C CA . LEU A 1 176 ? 6.569 8.219 -39.453 1.00 66.31 176 LEU A CA 1
ATOM 1412 C C . LEU A 1 176 ? 6.405 6.706 -39.659 1.00 66.31 176 LEU A C 1
ATOM 1414 O O . LEU A 1 176 ? 5.572 6.100 -38.989 1.00 66.31 176 LEU A O 1
ATOM 1418 N N . GLU A 1 177 ? 7.227 6.087 -40.508 1.00 70.25 177 GLU A N 1
ATOM 1419 C CA . GLU A 1 177 ? 7.246 4.634 -40.724 1.00 70.25 177 GLU A CA 1
ATOM 1420 C C . GLU A 1 177 ? 7.526 3.881 -39.414 1.00 70.25 177 GLU A C 1
ATOM 1422 O O . GLU A 1 177 ? 6.721 3.053 -38.984 1.00 70.25 177 GLU A O 1
ATOM 1427 N N . LYS A 1 178 ? 8.576 4.276 -38.685 1.00 66.88 178 LYS A N 1
ATOM 1428 C CA . LYS A 1 178 ? 8.945 3.674 -37.394 1.00 66.88 178 LYS A CA 1
ATOM 1429 C C . LYS A 1 178 ? 7.898 3.884 -36.289 1.00 66.88 178 LYS A C 1
ATOM 1431 O O . LYS A 1 178 ? 7.817 3.092 -35.349 1.00 66.88 178 LYS A O 1
ATOM 1436 N N . LEU A 1 179 ? 7.102 4.953 -36.370 1.00 63.66 179 LEU A N 1
ATOM 1437 C CA . LEU A 1 179 ? 5.949 5.165 -35.487 1.00 63.66 179 LEU A CA 1
ATOM 1438 C C . LEU A 1 179 ? 4.751 4.289 -35.882 1.00 63.66 179 LEU A C 1
ATOM 1440 O O . LEU A 1 179 ? 4.024 3.837 -35.000 1.00 63.66 179 LEU A O 1
ATOM 1444 N N . SER A 1 180 ? 4.562 4.017 -37.177 1.00 62.69 180 SER A N 1
ATOM 1445 C CA . SER A 1 180 ? 3.465 3.187 -37.689 1.00 62.69 180 SER A CA 1
ATOM 1446 C C . SER A 1 180 ? 3.660 1.690 -37.417 1.00 62.69 180 SER A C 1
ATOM 1448 O O . SER A 1 180 ? 2.719 1.038 -36.967 1.00 62.69 180 SER A O 1
ATOM 1450 N N . GLU A 1 181 ? 4.883 1.164 -37.550 1.00 60.25 181 GLU A N 1
ATOM 1451 C CA . GLU A 1 181 ? 5.214 -0.237 -37.235 1.00 60.25 181 GLU A CA 1
ATOM 1452 C C . GLU A 1 181 ? 4.923 -0.596 -35.768 1.00 60.25 181 GLU A C 1
ATOM 1454 O O . GLU A 1 181 ? 4.624 -1.744 -35.448 1.00 60.25 181 GLU A O 1
ATOM 1459 N N . ARG A 1 182 ? 4.947 0.386 -34.857 1.00 54.53 182 ARG A N 1
ATOM 1460 C CA . ARG A 1 182 ? 4.594 0.175 -33.444 1.00 54.53 182 ARG A CA 1
ATOM 1461 C C . ARG A 1 182 ? 3.093 -0.017 -33.224 1.00 54.53 182 ARG A C 1
ATOM 1463 O O . ARG A 1 182 ? 2.721 -0.822 -32.382 1.00 54.53 182 ARG A O 1
ATOM 1470 N N . THR A 1 183 ? 2.238 0.647 -34.004 1.00 49.16 183 THR A N 1
ATOM 1471 C CA . THR A 1 183 ? 0.772 0.506 -33.869 1.00 49.16 183 THR A CA 1
ATOM 1472 C C . THR A 1 183 ? 0.249 -0.865 -34.301 1.00 49.16 183 THR A C 1
ATOM 1474 O O . THR A 1 183 ? -0.839 -1.266 -33.896 1.00 49.16 183 THR A O 1
ATOM 1477 N N . THR A 1 184 ? 1.018 -1.612 -35.096 1.00 46.47 184 THR A N 1
ATOM 1478 C CA . THR A 1 184 ? 0.667 -2.978 -35.503 1.00 46.47 184 THR A CA 1
ATOM 1479 C C . THR A 1 184 ? 0.987 -4.031 -34.439 1.00 46.47 184 THR A C 1
ATOM 1481 O O . THR A 1 184 ? 0.237 -4.996 -34.336 1.00 46.47 184 THR A O 1
ATOM 1484 N N . PHE A 1 185 ? 2.009 -3.829 -33.595 1.00 44.56 185 PHE A N 1
ATOM 1485 C CA . PHE A 1 185 ? 2.353 -4.785 -32.528 1.00 44.56 185 PHE A CA 1
ATOM 1486 C C . PHE A 1 185 ? 1.363 -4.780 -31.354 1.00 44.56 185 PHE A C 1
ATOM 1488 O O . PHE A 1 185 ? 1.181 -5.817 -30.722 1.00 44.56 185 PHE A O 1
ATOM 1495 N N . ASP A 1 186 ? 0.661 -3.670 -31.106 1.00 44.81 186 ASP A N 1
ATOM 1496 C CA . ASP A 1 186 ? -0.381 -3.612 -30.068 1.00 44.81 186 ASP A CA 1
ATOM 1497 C C . ASP A 1 186 ? -1.602 -4.502 -30.398 1.00 44.81 186 ASP A C 1
ATOM 1499 O O . ASP A 1 186 ? -2.337 -4.886 -29.493 1.00 44.81 186 ASP A O 1
ATOM 1503 N N . ASN A 1 187 ? -1.800 -4.891 -31.667 1.00 41.75 187 ASN A N 1
ATOM 1504 C CA . ASN A 1 187 ? -2.915 -5.755 -32.084 1.00 41.75 187 ASN A CA 1
ATOM 1505 C C . ASN A 1 187 ? -2.596 -7.262 -32.035 1.00 41.75 187 ASN A C 1
ATOM 1507 O O . ASN A 1 187 ? -3.517 -8.074 -32.101 1.00 41.75 187 ASN A O 1
ATOM 1511 N N . GLU A 1 188 ? -1.323 -7.657 -31.928 1.00 40.78 188 GLU A N 1
ATOM 1512 C CA . GLU A 1 188 ? -0.924 -9.077 -31.873 1.00 40.78 188 GLU A CA 1
ATOM 1513 C C . GLU A 1 188 ? -0.785 -9.613 -30.438 1.00 40.78 188 GLU A C 1
ATOM 1515 O O . GLU A 1 188 ? -0.697 -10.820 -30.242 1.00 40.78 188 GLU A O 1
ATOM 1520 N N . VAL A 1 189 ? -0.825 -8.743 -29.422 1.00 43.16 189 VAL A N 1
ATOM 1521 C CA . VAL A 1 189 ? -0.780 -9.131 -27.995 1.00 43.16 189 VAL A CA 1
ATOM 1522 C C . VAL A 1 189 ? -2.187 -9.421 -27.421 1.00 43.16 189 VAL A C 1
ATOM 1524 O O . VAL A 1 189 ? -2.314 -9.867 -26.283 1.00 43.16 189 VAL A O 1
ATOM 1527 N N . GLU A 1 190 ? -3.254 -9.232 -28.209 1.00 39.12 190 GLU A N 1
ATOM 1528 C CA . GLU A 1 190 ? -4.656 -9.515 -27.831 1.00 39.12 190 GLU A CA 1
ATOM 1529 C C . GLU A 1 190 ? -5.233 -10.851 -28.370 1.00 39.12 190 GLU A C 1
ATOM 1531 O O . GLU A 1 190 ? -6.447 -11.061 -28.293 1.00 39.12 190 GLU A O 1
ATOM 1536 N N . GLN A 1 191 ? -4.412 -11.787 -28.871 1.00 31.50 191 GLN A N 1
ATOM 1537 C CA . GLN A 1 191 ? -4.846 -13.157 -29.229 1.00 31.50 191 GLN A CA 1
ATOM 1538 C C . GLN A 1 191 ? -4.199 -14.225 -28.347 1.00 31.50 191 GLN A C 1
ATOM 1540 O O . GLN A 1 191 ? -4.927 -15.177 -27.976 1.00 31.50 191 GLN A O 1
#

Organism: NCBI:txid1234261